Protein AF-A0A1F6PQ50-F1 (afdb_monomer_lite)

pLDDT: mean 81.98, std 19.91, range [31.39, 98.31]

Structure (mmCIF, N/CA/C/O backbone):
data_AF-A0A1F6PQ50-F1
#
_entry.id   AF-A0A1F6PQ50-F1
#
loop_
_atom_site.group_PDB
_atom_site.id
_atom_site.type_symbol
_atom_site.label_atom_id
_atom_site.label_alt_id
_atom_site.label_comp_id
_atom_site.label_asym_id
_atom_site.label_entity_id
_atom_site.label_seq_id
_atom_site.pdbx_PDB_ins_code
_atom_site.Cartn_x
_atom_site.Cartn_y
_atom_site.Cartn_z
_atom_site.occupancy
_atom_site.B_iso_or_equiv
_atom_site.auth_seq_id
_atom_site.auth_comp_id
_atom_site.auth_asym_id
_atom_site.auth_atom_id
_atom_site.pdbx_PDB_model_num
ATOM 1 N N . MET A 1 1 ? -11.872 -20.315 6.596 1.00 45.88 1 MET A N 1
ATOM 2 C CA . MET A 1 1 ? -12.130 -18.909 6.967 1.00 45.88 1 MET A CA 1
ATOM 3 C C . MET A 1 1 ? -11.105 -18.549 8.021 1.00 45.88 1 MET A C 1
ATOM 5 O O . MET A 1 1 ? -10.992 -19.312 8.970 1.00 45.88 1 MET A O 1
ATOM 9 N N . ALA A 1 2 ? -10.311 -17.500 7.809 1.00 63.44 2 ALA A N 1
ATOM 10 C CA . ALA A 1 2 ? -9.394 -17.009 8.838 1.00 63.44 2 ALA A CA 1
ATOM 11 C C . ALA A 1 2 ? -10.216 -16.434 9.998 1.00 63.44 2 ALA A C 1
ATOM 13 O O . ALA A 1 2 ? -11.249 -15.803 9.755 1.00 63.44 2 ALA A O 1
ATOM 14 N N . THR A 1 3 ? -9.806 -16.698 11.235 1.00 88.38 3 THR A N 1
ATOM 15 C CA . THR A 1 3 ? -10.475 -16.135 12.413 1.00 88.38 3 THR A CA 1
ATOM 16 C C . THR A 1 3 ? -10.163 -14.637 12.519 1.00 88.38 3 THR A C 1
ATOM 18 O O . THR A 1 3 ? -9.160 -14.175 11.978 1.00 88.38 3 THR A O 1
ATOM 21 N N . GLU A 1 4 ? -10.997 -13.848 13.205 1.00 88.69 4 GLU A N 1
ATOM 22 C CA . GLU A 1 4 ? -10.699 -12.418 13.434 1.00 88.69 4 GLU A CA 1
ATOM 23 C C . GLU A 1 4 ? -9.342 -12.224 14.136 1.00 88.69 4 GLU A C 1
ATOM 25 O O . GLU A 1 4 ? -8.605 -11.287 13.839 1.00 88.69 4 GLU A O 1
ATOM 30 N N . LEU A 1 5 ? -8.949 -13.177 14.988 1.00 92.31 5 LEU A N 1
ATOM 31 C CA . LEU A 1 5 ? -7.639 -13.196 15.636 1.00 92.31 5 LEU A CA 1
ATOM 32 C C . LEU A 1 5 ? -6.481 -13.366 14.636 1.00 92.31 5 LEU A C 1
ATOM 34 O O . LEU A 1 5 ? -5.427 -12.754 14.811 1.00 92.31 5 LEU A O 1
ATOM 38 N N . ASP A 1 6 ? -6.668 -14.170 13.586 1.00 92.69 6 ASP A N 1
ATOM 39 C CA . ASP A 1 6 ? -5.649 -14.361 12.548 1.00 92.69 6 ASP A CA 1
ATOM 40 C C . ASP A 1 6 ? -5.407 -13.063 11.770 1.00 92.69 6 ASP A C 1
ATOM 42 O O . ASP A 1 6 ? -4.258 -12.737 11.479 1.00 92.69 6 ASP A O 1
ATOM 46 N N . LYS A 1 7 ? -6.461 -12.274 11.515 1.00 93.19 7 LYS A N 1
ATOM 47 C CA . LYS A 1 7 ? -6.333 -10.957 10.869 1.00 93.19 7 LYS A CA 1
ATOM 48 C C . LYS A 1 7 ? -5.529 -9.981 11.723 1.00 93.19 7 LYS A C 1
ATOM 50 O O . LYS A 1 7 ? -4.684 -9.262 11.204 1.00 93.19 7 LYS A O 1
ATOM 55 N N . VAL A 1 8 ? -5.759 -9.963 13.039 1.00 95.75 8 VAL A N 1
ATOM 56 C CA . VAL A 1 8 ? -4.990 -9.104 13.956 1.00 95.75 8 VAL A CA 1
ATOM 57 C C . VAL A 1 8 ? -3.503 -9.454 13.906 1.00 95.75 8 VAL A C 1
ATOM 59 O O . VAL A 1 8 ? -2.667 -8.557 13.801 1.00 95.75 8 VAL A O 1
ATOM 62 N N . LYS A 1 9 ? -3.166 -10.751 13.909 1.00 94.62 9 LYS A N 1
ATOM 63 C CA . LYS A 1 9 ? -1.776 -11.207 13.755 1.00 94.62 9 LYS A CA 1
ATOM 64 C C . LYS A 1 9 ? -1.198 -10.817 12.401 1.00 94.62 9 LYS A C 1
ATOM 66 O O . LYS A 1 9 ? -0.065 -10.359 12.344 1.00 94.62 9 LYS A O 1
ATOM 71 N N . GLU A 1 10 ? -1.963 -10.973 11.326 1.00 93.62 10 GLU A N 1
ATOM 72 C CA . GLU A 1 10 ? -1.545 -10.571 9.983 1.00 93.62 10 GLU A CA 1
ATOM 73 C C . GLU A 1 10 ? -1.199 -9.076 9.919 1.00 93.62 10 GLU A C 1
ATOM 75 O O . GLU A 1 10 ? -0.148 -8.716 9.394 1.00 93.62 10 GLU A O 1
ATOM 80 N N . TYR A 1 11 ? -2.024 -8.198 10.497 1.00 95.62 11 TYR A N 1
ATOM 81 C CA . TYR A 1 11 ? -1.729 -6.761 10.528 1.00 95.62 11 TYR A CA 1
ATOM 82 C C . TYR A 1 11 ? -0.532 -6.407 11.405 1.00 95.62 11 TYR A C 1
ATOM 84 O O . TYR A 1 11 ? 0.194 -5.475 11.070 1.00 95.62 11 TYR A O 1
ATOM 92 N N . LEU A 1 12 ? -0.310 -7.160 12.483 1.00 94.00 12 LEU A N 1
ATOM 93 C CA . LEU A 1 12 ? 0.882 -7.024 13.313 1.00 94.00 12 LEU A CA 1
ATOM 94 C C . LEU A 1 12 ? 2.150 -7.425 12.537 1.00 94.00 12 LEU A C 1
ATOM 96 O O . LEU A 1 12 ? 3.135 -6.699 12.577 1.00 94.00 12 LEU A O 1
ATOM 100 N N . TYR A 1 13 ? 2.117 -8.529 11.780 1.00 92.69 13 TYR A N 1
ATOM 101 C CA . TYR A 1 13 ? 3.238 -8.957 10.929 1.00 92.69 13 TYR A CA 1
ATOM 102 C C . TYR A 1 13 ? 3.515 -8.007 9.764 1.00 92.69 13 TYR A C 1
ATOM 104 O O . TYR A 1 13 ? 4.663 -7.844 9.367 1.00 92.69 13 TYR A O 1
ATOM 112 N N . ASN A 1 14 ? 2.465 -7.409 9.204 1.00 92.25 14 ASN A N 1
ATOM 113 C CA . ASN A 1 14 ? 2.569 -6.451 8.105 1.00 92.25 14 ASN A CA 1
ATOM 114 C C . ASN A 1 14 ? 2.803 -5.010 8.588 1.00 92.25 14 ASN A C 1
ATOM 116 O O . ASN A 1 14 ? 2.719 -4.093 7.772 1.00 92.25 14 ASN A O 1
ATOM 120 N N . GLU A 1 15 ? 3.027 -4.810 9.891 1.00 93.81 15 GLU A N 1
ATOM 121 C CA . GLU A 1 15 ? 3.305 -3.508 10.509 1.00 93.81 15 GLU A CA 1
ATOM 122 C C . GLU A 1 15 ? 2.259 -2.430 10.150 1.00 93.81 15 GLU A C 1
ATOM 124 O O . GLU A 1 15 ? 2.565 -1.252 9.989 1.00 93.81 15 GLU A O 1
ATOM 129 N N . ASN A 1 16 ? 0.984 -2.816 10.016 1.00 94.69 16 ASN A N 1
ATOM 130 C CA . ASN A 1 16 ? -0.096 -1.885 9.690 1.00 94.69 16 ASN A CA 1
ATOM 131 C C . ASN A 1 16 ? -0.820 -1.433 10.961 1.00 94.69 16 ASN A C 1
ATOM 133 O O . ASN A 1 16 ? -1.835 -2.014 11.355 1.00 94.69 16 ASN A O 1
ATOM 137 N N . SER A 1 17 ? -0.302 -0.375 11.586 1.00 96.69 17 SER A N 1
ATOM 138 C CA . SER A 1 17 ? -0.750 0.152 12.882 1.00 96.69 17 SER A CA 1
ATOM 139 C C . SER A 1 17 ? -2.254 0.451 12.931 1.00 96.69 17 SER A C 1
ATOM 141 O O . SER A 1 17 ? -2.949 0.070 13.875 1.00 96.69 17 SER A O 1
ATOM 143 N N . LEU A 1 18 ? -2.794 1.089 11.886 1.00 96.06 18 LEU A N 1
ATOM 144 C CA . LEU A 1 18 ? -4.216 1.440 11.819 1.00 96.06 18 LEU A CA 1
ATOM 145 C C . LEU A 1 18 ? -5.105 0.201 11.665 1.00 96.06 18 LEU A C 1
ATOM 147 O O . LEU A 1 18 ? -6.093 0.058 12.388 1.00 96.06 18 LEU A O 1
ATOM 151 N N . ALA A 1 19 ? -4.772 -0.684 10.721 1.00 96.19 19 ALA A N 1
ATOM 152 C CA . ALA A 1 19 ? -5.555 -1.894 10.486 1.00 96.19 19 ALA A CA 1
ATOM 153 C C . ALA A 1 19 ? -5.517 -2.825 11.704 1.00 96.19 19 ALA A C 1
ATOM 155 O O . ALA A 1 19 ? -6.547 -3.394 12.068 1.00 96.19 19 ALA A O 1
ATOM 156 N N . PHE A 1 20 ? -4.363 -2.906 12.375 1.00 97.38 20 PHE A N 1
ATOM 157 C CA . PHE A 1 20 ? -4.214 -3.610 13.640 1.00 97.38 20 PHE A CA 1
ATOM 158 C C . PHE A 1 20 ? -5.176 -3.063 14.699 1.00 97.38 20 PHE A C 1
ATOM 160 O O . PHE A 1 20 ? -5.939 -3.847 15.252 1.00 97.38 20 PHE A O 1
ATOM 167 N N . LEU A 1 21 ? -5.212 -1.745 14.949 1.00 97.25 21 LEU A N 1
ATOM 168 C CA . LEU A 1 21 ? -6.107 -1.162 15.962 1.00 97.25 21 LEU A CA 1
ATOM 169 C C . LEU A 1 21 ? -7.581 -1.433 15.668 1.00 97.25 21 LEU A C 1
ATOM 171 O O . LEU A 1 21 ? -8.320 -1.835 16.563 1.00 97.25 21 LEU A O 1
ATOM 175 N N . VAL A 1 22 ? -8.012 -1.240 14.419 1.00 96.56 22 VAL A N 1
ATOM 176 C CA . VAL A 1 22 ? -9.409 -1.480 14.028 1.00 96.56 22 VAL A CA 1
ATOM 177 C C . VAL A 1 22 ? -9.782 -2.947 14.243 1.00 96.56 22 VAL A C 1
ATOM 179 O O . VAL A 1 22 ? -10.813 -3.235 14.854 1.00 96.56 22 VAL A O 1
ATOM 182 N N . ALA A 1 23 ? -8.935 -3.876 13.795 1.00 96.62 23 ALA A N 1
ATOM 183 C CA . ALA A 1 23 ? -9.174 -5.304 13.969 1.00 96.62 23 ALA A CA 1
ATOM 184 C C . ALA A 1 23 ? -9.130 -5.720 15.448 1.00 96.62 23 ALA A C 1
ATOM 186 O O . ALA A 1 23 ? -9.995 -6.465 15.898 1.00 96.62 23 ALA A O 1
ATOM 187 N N . TYR A 1 24 ? -8.175 -5.193 16.219 1.00 96.56 24 TYR A N 1
ATOM 188 C CA . TYR A 1 24 ? -8.021 -5.475 17.644 1.00 96.56 24 TYR A CA 1
ATOM 189 C C . TYR A 1 24 ? -9.245 -5.024 18.448 1.00 96.56 24 TYR A C 1
ATOM 191 O O . TYR A 1 24 ? -9.766 -5.788 19.252 1.00 96.56 24 TYR A O 1
ATOM 199 N N . ILE A 1 25 ? -9.761 -3.816 18.195 1.00 95.62 25 ILE A N 1
ATOM 200 C CA . ILE A 1 25 ? -10.969 -3.307 18.866 1.00 95.62 25 ILE A CA 1
ATOM 201 C C . ILE A 1 25 ? -12.207 -4.113 18.455 1.00 95.62 25 ILE A C 1
ATOM 203 O O . ILE A 1 25 ? -13.051 -4.405 19.300 1.00 95.62 25 ILE A O 1
ATOM 207 N N . SER A 1 26 ? -12.286 -4.546 17.193 1.00 94.62 26 SER A N 1
ATOM 208 C CA . SER A 1 26 ? -13.391 -5.381 16.693 1.00 94.62 26 SER A CA 1
ATOM 209 C C . SER A 1 26 ? -13.469 -6.757 17.376 1.00 94.62 26 SER A C 1
ATOM 211 O O . SER A 1 26 ? -14.522 -7.400 17.358 1.00 94.62 26 SER A O 1
ATOM 213 N N . LEU A 1 27 ? -12.385 -7.215 18.020 1.00 94.62 27 LEU A N 1
ATOM 214 C CA . LEU A 1 27 ? -12.424 -8.423 18.847 1.00 94.62 27 LEU A CA 1
ATOM 215 C C . LEU A 1 27 ? -13.369 -8.253 20.048 1.00 94.62 27 LEU A C 1
ATOM 217 O O . LEU A 1 27 ? -14.090 -9.200 20.365 1.00 94.62 27 LEU A O 1
ATOM 221 N N . ASN A 1 28 ? -13.444 -7.063 20.659 1.00 90.38 28 ASN A N 1
ATOM 222 C CA . ASN A 1 28 ? -14.386 -6.801 21.757 1.00 90.38 28 ASN A CA 1
ATOM 223 C C . ASN A 1 28 ? -15.844 -6.947 21.303 1.00 90.38 28 ASN A C 1
ATOM 225 O O . ASN A 1 28 ? -16.637 -7.597 21.984 1.00 90.38 28 ASN A O 1
ATOM 229 N N . ASP A 1 29 ? -16.180 -6.430 20.120 1.00 88.00 29 ASP A N 1
ATOM 230 C CA . ASP A 1 29 ? -17.532 -6.550 19.550 1.00 88.00 29 ASP A CA 1
ATOM 231 C C . ASP A 1 29 ? -17.878 -8.003 19.190 1.00 88.00 29 ASP A C 1
ATOM 233 O O . ASP A 1 29 ? -19.041 -8.404 19.200 1.00 88.00 29 ASP A O 1
ATOM 237 N N . SER A 1 30 ? -16.855 -8.821 18.932 1.00 90.88 30 SER A N 1
ATOM 238 C CA . SER A 1 30 ? -16.986 -10.262 18.690 1.00 90.88 30 SER A CA 1
ATOM 239 C C . SER A 1 30 ? -17.051 -11.093 19.984 1.00 90.88 30 SER A C 1
ATOM 241 O O . SER A 1 30 ? -17.061 -12.322 19.923 1.00 90.88 30 SER A O 1
ATOM 243 N N . GLY A 1 31 ? -17.091 -10.448 21.157 1.00 91.50 31 GLY A N 1
ATOM 244 C CA . GLY A 1 31 ? -17.201 -11.098 22.465 1.00 91.50 31 GLY A CA 1
ATOM 245 C C . GLY A 1 31 ? -15.876 -11.563 23.073 1.00 91.50 31 GLY A C 1
ATOM 246 O O . GLY A 1 31 ? -15.885 -12.227 24.112 1.00 91.50 31 GLY A O 1
ATOM 247 N N . TYR A 1 32 ? -14.733 -11.228 22.467 1.00 91.75 32 TYR A N 1
ATOM 248 C CA . TYR A 1 32 ? -13.434 -11.454 23.097 1.00 91.75 32 TYR A CA 1
ATOM 249 C C . TYR A 1 32 ? -13.186 -10.371 24.144 1.00 91.75 32 TYR A C 1
ATOM 251 O O . TYR A 1 32 ? -13.403 -9.197 23.887 1.00 91.75 32 TYR A O 1
ATOM 259 N N . ASN A 1 33 ? -12.684 -10.747 25.317 1.00 89.94 33 ASN A N 1
ATOM 260 C CA . ASN A 1 33 ? -12.277 -9.777 26.330 1.00 89.94 33 ASN A CA 1
ATOM 261 C C . ASN A 1 33 ? -10.801 -9.421 26.121 1.00 89.94 33 ASN A C 1
ATOM 263 O O . ASN A 1 33 ? -9.926 -10.073 26.698 1.00 89.94 33 ASN A O 1
ATOM 267 N N . VAL A 1 34 ? -10.522 -8.452 25.244 1.00 91.81 34 VAL A N 1
ATOM 268 C CA . VAL A 1 34 ? -9.142 -8.039 24.963 1.00 91.81 34 VAL A CA 1
ATOM 269 C C . VAL A 1 34 ? -8.721 -6.862 25.853 1.00 91.81 34 VAL A C 1
ATOM 271 O O . VAL A 1 34 ? -9.476 -5.898 26.006 1.00 91.81 34 VAL A O 1
ATOM 274 N N . PRO A 1 35 ? -7.520 -6.903 26.459 1.00 94.50 35 PRO A N 1
ATOM 275 C CA . PRO A 1 35 ? -7.037 -5.812 27.298 1.00 94.50 35 PRO A CA 1
ATOM 276 C C . PRO A 1 35 ? -6.814 -4.538 26.476 1.00 94.50 35 PRO A C 1
ATOM 278 O O . PRO A 1 35 ? -6.425 -4.597 25.312 1.00 94.50 35 PRO A O 1
ATOM 281 N N . ILE A 1 36 ? -7.009 -3.376 27.092 1.00 93.69 36 ILE A N 1
ATOM 282 C CA . ILE A 1 36 ? -6.700 -2.071 26.494 1.00 93.69 36 ILE A CA 1
ATOM 283 C C . ILE A 1 36 ? -5.734 -1.303 27.403 1.00 93.69 36 ILE A C 1
ATOM 285 O O . ILE A 1 36 ? -5.820 -1.448 28.628 1.00 93.69 36 ILE A O 1
ATOM 289 N N . PRO A 1 37 ? -4.820 -0.482 26.854 1.00 94.44 37 PRO A N 1
ATOM 290 C CA . PRO A 1 37 ? -3.980 0.377 27.680 1.00 94.44 37 PRO A CA 1
ATOM 291 C C . PRO A 1 37 ? -4.847 1.331 28.506 1.00 94.44 37 PRO A C 1
ATOM 293 O O . PRO A 1 37 ? -5.692 2.039 27.962 1.00 94.44 37 PRO A O 1
ATOM 296 N N . SER A 1 38 ? -4.634 1.356 29.821 1.00 88.69 38 SER A N 1
ATOM 297 C CA . SER A 1 38 ? -5.415 2.182 30.751 1.00 88.69 38 SER A CA 1
ATOM 298 C C . SER A 1 38 ? -4.851 3.589 30.950 1.00 88.69 38 SER A C 1
ATOM 300 O O . SER A 1 38 ? -5.549 4.452 31.484 1.00 88.69 38 SER A O 1
ATOM 302 N N . SER A 1 39 ? -3.602 3.839 30.541 1.00 92.56 39 SER A N 1
ATOM 303 C CA . SER A 1 39 ? -3.007 5.168 30.664 1.00 92.56 39 SER A CA 1
ATOM 304 C C . SER A 1 39 ? -3.516 6.136 29.594 1.00 92.56 39 SER A C 1
ATOM 306 O O . SER A 1 39 ? -3.840 5.749 28.472 1.00 92.56 39 SER A O 1
ATOM 308 N N . LEU A 1 40 ? -3.531 7.420 29.951 1.00 90.06 40 LEU A N 1
ATOM 309 C CA . LEU A 1 40 ? -3.835 8.538 29.059 1.00 90.06 40 LEU A CA 1
ATOM 310 C C . LEU A 1 40 ? -2.580 9.288 28.598 1.00 90.06 40 LEU A C 1
ATOM 312 O O . LEU A 1 40 ? -2.700 10.207 27.794 1.00 90.06 40 LEU A O 1
ATOM 316 N N . ASP A 1 41 ? -1.392 8.948 29.101 1.00 93.19 41 ASP A N 1
ATOM 317 C CA . ASP A 1 41 ? -0.125 9.517 28.638 1.00 93.19 41 ASP A CA 1
ATOM 318 C C . ASP A 1 41 ? 0.571 8.590 27.628 1.00 93.19 41 ASP A C 1
ATOM 320 O O . ASP A 1 41 ? 0.390 7.372 27.651 1.00 93.19 41 ASP A O 1
ATOM 324 N N . LEU A 1 42 ? 1.382 9.167 26.736 1.00 92.50 42 LEU A N 1
ATOM 325 C CA . LEU A 1 42 ? 2.010 8.435 25.632 1.00 92.50 42 LEU A CA 1
ATOM 326 C C . LEU A 1 42 ? 2.926 7.293 26.113 1.00 92.50 42 LEU A C 1
ATOM 328 O O . LEU A 1 42 ? 2.949 6.233 25.493 1.00 92.50 42 LEU A O 1
ATOM 332 N N . ASN A 1 43 ? 3.657 7.479 27.218 1.00 94.56 43 ASN A N 1
ATOM 333 C CA . ASN A 1 43 ? 4.580 6.462 27.727 1.00 94.56 43 ASN A CA 1
ATOM 334 C C . ASN A 1 43 ? 3.814 5.287 28.336 1.00 94.56 43 ASN A C 1
ATOM 336 O O . ASN A 1 43 ? 4.143 4.134 28.063 1.00 94.56 43 ASN A O 1
ATOM 340 N N . GLY A 1 44 ? 2.770 5.573 29.117 1.00 95.44 44 GLY A N 1
ATOM 341 C CA . GLY A 1 44 ? 1.895 4.540 29.663 1.00 95.44 44 GLY A CA 1
ATOM 342 C C . GLY A 1 44 ? 1.136 3.778 28.572 1.00 95.44 44 GLY A C 1
ATOM 343 O O . GLY A 1 44 ? 0.995 2.560 28.660 1.00 95.44 44 GLY A O 1
ATOM 344 N N . ILE A 1 45 ? 0.706 4.464 27.506 1.00 96.06 45 ILE A N 1
ATOM 345 C CA . ILE A 1 45 ? 0.119 3.827 26.316 1.00 96.06 45 ILE A CA 1
ATOM 346 C C . ILE A 1 45 ? 1.131 2.892 25.650 1.00 96.06 45 ILE A C 1
ATOM 348 O O . ILE A 1 45 ? 0.787 1.750 25.350 1.00 96.06 45 ILE A O 1
ATOM 352 N N . LYS A 1 46 ? 2.377 3.348 25.464 1.00 97.06 46 LYS A N 1
ATOM 353 C CA . LYS A 1 46 ? 3.453 2.557 24.853 1.00 97.06 46 LYS A CA 1
ATOM 354 C C . LYS A 1 46 ? 3.746 1.280 25.630 1.00 97.06 46 LYS A C 1
ATOM 356 O O . LYS A 1 46 ? 3.726 0.202 25.046 1.00 97.06 46 LYS A O 1
ATOM 361 N N . GLN A 1 47 ? 3.929 1.394 26.944 1.00 97.00 47 GLN A N 1
ATOM 362 C CA . GLN A 1 47 ? 4.132 0.237 27.821 1.00 97.00 47 GLN A CA 1
ATOM 363 C C . GLN A 1 47 ? 2.927 -0.711 27.803 1.00 97.00 47 GLN A C 1
ATOM 365 O O . GLN A 1 47 ? 3.096 -1.927 27.756 1.00 97.00 47 GLN A O 1
ATOM 370 N N . GLY A 1 48 ? 1.707 -0.162 27.797 1.00 97.25 48 GLY A N 1
ATOM 371 C CA . GLY A 1 48 ? 0.481 -0.951 27.714 1.00 97.25 48 GLY A CA 1
ATOM 372 C C . GLY A 1 48 ? 0.400 -1.764 26.424 1.00 97.25 48 GLY A C 1
ATOM 373 O O . GLY A 1 48 ? 0.152 -2.965 26.480 1.00 97.25 48 GLY A O 1
ATOM 374 N N . TRP A 1 49 ? 0.655 -1.145 25.270 1.00 97.69 49 TRP A N 1
ATOM 375 C CA . TRP A 1 49 ? 0.647 -1.849 23.987 1.00 97.69 49 TRP A CA 1
ATOM 376 C C . TRP A 1 49 ? 1.756 -2.890 23.876 1.00 97.69 49 TRP A C 1
ATOM 378 O O . TRP A 1 49 ? 1.485 -4.010 23.452 1.00 97.69 49 TRP A O 1
ATOM 388 N N . GLU A 1 50 ? 2.972 -2.571 24.315 1.00 97.31 50 GLU A N 1
ATOM 389 C CA . GLU A 1 50 ? 4.088 -3.521 24.344 1.00 97.31 50 GLU A CA 1
ATOM 390 C C . GLU A 1 50 ? 3.755 -4.761 25.192 1.00 97.31 50 GLU A C 1
ATOM 392 O O . GLU A 1 50 ? 3.953 -5.903 24.762 1.00 97.31 50 GLU A O 1
ATOM 397 N N . GLN A 1 51 ? 3.162 -4.554 26.372 1.00 97.19 51 GLN A N 1
ATOM 398 C CA . GLN A 1 51 ? 2.714 -5.639 27.239 1.00 97.19 51 GLN A CA 1
ATOM 399 C C . GLN A 1 51 ? 1.581 -6.453 26.597 1.00 97.19 51 GLN A C 1
ATOM 401 O O . GLN A 1 51 ? 1.622 -7.681 26.607 1.00 97.19 51 GLN A O 1
ATOM 406 N N . ILE A 1 52 ? 0.573 -5.793 26.026 1.00 96.69 52 ILE A N 1
ATOM 407 C CA . ILE A 1 52 ? -0.559 -6.461 25.373 1.00 96.69 52 ILE A CA 1
ATOM 408 C C . ILE A 1 52 ? -0.077 -7.317 24.203 1.00 96.69 52 ILE A C 1
ATOM 410 O O . ILE A 1 52 ? -0.498 -8.469 24.084 1.00 96.69 52 ILE A O 1
ATOM 414 N N . ILE A 1 53 ? 0.807 -6.773 23.362 1.00 96.38 53 ILE A N 1
ATOM 415 C CA . ILE A 1 53 ? 1.315 -7.452 22.169 1.00 96.38 53 ILE A CA 1
ATOM 416 C C . ILE A 1 53 ? 2.132 -8.684 22.568 1.00 96.38 53 ILE A C 1
ATOM 418 O O . ILE A 1 53 ? 1.872 -9.792 22.088 1.00 96.38 53 ILE A O 1
ATOM 422 N N . SER A 1 54 ? 3.061 -8.509 23.509 1.00 95.88 54 SER A N 1
ATOM 423 C CA . SER A 1 54 ? 3.898 -9.603 24.004 1.00 95.88 54 SER A CA 1
ATOM 424 C C . SER A 1 54 ? 3.086 -10.690 24.716 1.00 95.88 54 SER A C 1
ATOM 426 O O . SER A 1 54 ? 3.299 -11.870 24.452 1.00 95.88 54 SER A O 1
ATOM 428 N N . GLN A 1 55 ? 2.114 -10.335 25.562 1.00 95.50 55 GLN A N 1
ATOM 429 C CA . GLN A 1 55 ? 1.340 -11.311 26.341 1.00 95.50 55 GLN A CA 1
ATOM 430 C C . GLN A 1 55 ? 0.241 -12.004 25.527 1.00 95.50 55 GLN A C 1
ATOM 432 O O . GLN A 1 55 ? 0.041 -13.208 25.675 1.00 95.50 55 GLN A O 1
ATOM 437 N N . SER A 1 56 ? -0.473 -11.268 24.672 1.00 94.06 56 SER A N 1
ATOM 438 C CA . SER A 1 56 ? -1.648 -11.798 23.960 1.00 94.06 56 SER A CA 1
ATOM 439 C C . SER A 1 56 ? -1.275 -12.517 22.665 1.00 94.06 56 SER A C 1
ATOM 441 O O . SER A 1 56 ? -1.977 -13.440 22.250 1.00 94.06 56 SER A O 1
ATOM 443 N N . PHE A 1 57 ? -0.171 -12.117 22.021 1.00 92.75 57 PHE A N 1
ATOM 444 C CA . PHE A 1 57 ? 0.244 -12.672 20.729 1.00 92.75 57 PHE A CA 1
ATOM 445 C C . PHE A 1 57 ? 1.592 -13.396 20.772 1.00 92.75 57 PHE A C 1
ATOM 447 O O . PHE A 1 57 ? 1.901 -14.101 19.813 1.00 92.75 57 PHE A O 1
ATOM 454 N N . ASN A 1 58 ? 2.353 -13.290 21.871 1.00 93.88 58 ASN A N 1
ATOM 455 C CA . ASN A 1 58 ? 3.690 -13.878 22.017 1.00 93.88 58 ASN A CA 1
ATOM 456 C C . ASN A 1 58 ? 4.655 -13.434 20.904 1.00 93.88 58 ASN A C 1
ATOM 458 O O . ASN A 1 58 ? 5.374 -14.244 20.317 1.00 93.88 58 ASN A O 1
ATOM 462 N N . LEU A 1 59 ? 4.625 -12.138 20.584 1.00 90.56 59 LEU A N 1
ATOM 463 C CA . LEU A 1 59 ? 5.442 -11.528 19.540 1.00 90.56 59 LEU A CA 1
ATOM 464 C C . LEU A 1 59 ? 6.241 -10.354 20.101 1.00 90.56 59 LEU A C 1
ATOM 466 O O . LEU A 1 59 ? 5.756 -9.601 20.947 1.00 90.56 59 LEU A O 1
ATOM 470 N N . ALA A 1 60 ? 7.472 -10.210 19.611 1.00 90.44 60 ALA A N 1
ATOM 471 C CA . ALA A 1 60 ? 8.242 -8.992 19.800 1.00 90.44 60 ALA A CA 1
ATOM 472 C C . ALA A 1 60 ? 7.657 -7.901 18.898 1.00 90.44 60 ALA A C 1
ATOM 474 O O . ALA A 1 60 ? 7.330 -8.163 17.740 1.00 90.44 60 ALA A O 1
ATOM 475 N N . CYS A 1 61 ? 7.508 -6.700 19.443 1.00 89.38 61 CYS A N 1
ATOM 476 C CA . CYS A 1 61 ? 6.970 -5.564 18.714 1.00 89.38 61 CYS A CA 1
ATOM 477 C C . CYS A 1 61 ? 8.118 -4.751 18.117 1.00 89.38 61 CYS A C 1
ATOM 479 O O . CYS A 1 61 ? 9.055 -4.401 18.838 1.00 89.38 61 CYS A O 1
ATOM 481 N N . ASP A 1 62 ? 8.035 -4.438 16.825 1.00 94.19 62 ASP A N 1
ATOM 482 C CA . ASP A 1 62 ? 8.955 -3.487 16.209 1.00 94.19 62 ASP A CA 1
ATOM 483 C C . ASP A 1 62 ? 8.782 -2.087 16.855 1.00 94.19 62 ASP A C 1
ATOM 485 O O . ASP A 1 62 ? 7.639 -1.671 17.099 1.00 94.19 62 ASP A O 1
ATOM 489 N N . PRO A 1 63 ? 9.874 -1.370 17.196 1.00 94.50 63 PRO A N 1
ATOM 490 C CA . PRO A 1 63 ? 9.787 -0.068 17.855 1.00 94.50 63 PRO A CA 1
ATOM 491 C C . PRO A 1 63 ? 9.108 1.024 17.022 1.00 94.50 63 PRO A C 1
ATOM 493 O O . PRO A 1 63 ? 8.402 1.848 17.611 1.00 94.50 63 PRO A O 1
ATOM 496 N N . ASP A 1 64 ? 9.305 1.031 15.700 1.00 93.56 64 ASP A N 1
ATOM 497 C CA . ASP A 1 64 ? 8.761 2.054 14.800 1.00 93.56 64 ASP A CA 1
ATOM 498 C C . ASP A 1 64 ? 7.252 1.833 14.620 1.00 93.56 64 ASP A C 1
ATOM 500 O O . ASP A 1 64 ? 6.459 2.771 14.757 1.00 93.56 64 ASP A O 1
ATOM 504 N N . PHE A 1 65 ? 6.837 0.573 14.438 1.00 96.06 65 PHE A N 1
ATOM 505 C CA . PHE A 1 65 ? 5.421 0.188 14.465 1.00 96.06 65 PHE A CA 1
ATOM 506 C C . PHE A 1 65 ? 4.756 0.582 15.790 1.00 96.06 65 PHE A C 1
ATOM 508 O O . PHE A 1 65 ? 3.673 1.168 15.803 1.00 96.06 65 PHE A O 1
ATOM 515 N N . LEU A 1 66 ? 5.403 0.291 16.925 1.00 97.31 66 LEU A N 1
ATOM 516 C CA . LEU A 1 66 ? 4.854 0.609 18.242 1.00 97.31 66 LEU A CA 1
ATOM 517 C C . LEU A 1 66 ? 4.670 2.120 18.428 1.00 97.31 66 LEU A C 1
ATOM 519 O O . LEU A 1 66 ? 3.681 2.553 19.020 1.00 97.31 66 LEU A O 1
ATOM 523 N N . GLU A 1 67 ? 5.611 2.929 17.944 1.00 95.00 67 GLU A N 1
ATOM 524 C CA . GLU A 1 67 ? 5.521 4.385 18.017 1.00 95.00 67 GLU A CA 1
ATOM 525 C C . GLU A 1 67 ? 4.345 4.926 17.194 1.00 95.00 67 GLU A C 1
ATOM 527 O O . GLU A 1 67 ? 3.543 5.711 17.715 1.00 95.00 67 GLU A O 1
ATOM 532 N N . GLU A 1 68 ? 4.178 4.453 15.956 1.00 95.50 68 GLU A N 1
ATOM 533 C CA . GLU A 1 68 ? 3.044 4.825 15.106 1.00 95.50 68 GLU A CA 1
ATOM 534 C C . GLU A 1 68 ? 1.705 4.384 15.723 1.00 95.50 68 GLU A C 1
ATOM 536 O O . GLU A 1 68 ? 0.770 5.186 15.836 1.00 95.50 68 GLU A O 1
ATOM 541 N N . LEU A 1 69 ? 1.626 3.139 16.199 1.00 97.62 69 LEU A N 1
ATOM 542 C CA . LEU A 1 69 ? 0.466 2.584 16.892 1.00 97.62 69 LEU A CA 1
ATOM 543 C C . LEU A 1 69 ? 0.035 3.463 18.073 1.00 97.62 69 LEU A C 1
ATOM 545 O O . LEU A 1 69 ? -1.143 3.808 18.210 1.00 97.62 69 LEU A O 1
ATOM 549 N N . CYS A 1 70 ? 0.993 3.859 18.913 1.00 97.44 70 CYS A N 1
ATOM 550 C CA . CYS A 1 70 ? 0.737 4.699 20.078 1.00 97.44 70 CYS A CA 1
ATOM 551 C C . CYS A 1 70 ? 0.263 6.098 19.685 1.00 97.44 70 CYS A C 1
ATOM 553 O O . CYS A 1 70 ? -0.636 6.636 20.335 1.00 97.44 70 CYS A O 1
ATOM 555 N N . ALA A 1 71 ? 0.827 6.678 18.623 1.00 95.31 71 ALA A N 1
ATOM 556 C CA . ALA A 1 71 ? 0.413 7.981 18.119 1.00 95.31 71 ALA A CA 1
ATOM 557 C C . ALA A 1 71 ? -1.044 7.959 17.622 1.00 95.31 71 ALA A C 1
ATOM 559 O O . ALA A 1 71 ? -1.832 8.830 18.004 1.00 95.31 71 ALA A O 1
ATOM 560 N N . ILE A 1 72 ? -1.422 6.940 16.838 1.00 96.25 72 ILE A N 1
ATOM 561 C CA . ILE A 1 72 ? -2.795 6.766 16.334 1.00 96.25 72 ILE A CA 1
ATOM 562 C C . ILE A 1 72 ? -3.771 6.557 17.498 1.00 96.25 72 ILE A C 1
ATOM 564 O O . ILE A 1 72 ? -4.813 7.212 17.566 1.00 96.25 72 ILE A O 1
ATOM 568 N N . TRP A 1 73 ? -3.427 5.677 18.440 1.00 96.56 73 TRP A N 1
ATOM 569 C CA . TRP A 1 73 ? -4.262 5.386 19.605 1.00 96.56 73 TRP A CA 1
ATOM 570 C C . TRP A 1 73 ? -4.478 6.617 20.493 1.00 96.56 73 TRP A C 1
ATOM 572 O O . TRP A 1 73 ? -5.605 6.914 20.887 1.00 96.56 73 TRP A O 1
ATOM 582 N N . PHE A 1 74 ? -3.412 7.367 20.779 1.00 95.12 74 PHE A N 1
ATOM 583 C CA . PHE A 1 74 ? -3.478 8.572 21.602 1.00 95.12 74 PHE A CA 1
ATOM 584 C C . PHE A 1 74 ? -4.349 9.665 20.968 1.00 95.12 74 PHE A C 1
ATOM 586 O O . PHE A 1 74 ? -5.151 10.294 21.662 1.00 95.12 74 PHE A O 1
ATOM 593 N N . ASP A 1 75 ? -4.233 9.875 19.653 1.00 94.75 75 ASP A N 1
ATOM 594 C CA . ASP A 1 75 ? -5.095 10.805 18.917 1.00 94.75 75 ASP A CA 1
ATOM 595 C C . ASP A 1 75 ? -6.566 10.356 18.939 1.00 94.75 75 ASP A C 1
ATOM 597 O O . ASP A 1 75 ? -7.465 11.164 19.190 1.00 94.75 75 ASP A O 1
ATOM 601 N N . ALA A 1 76 ? -6.820 9.055 18.767 1.00 95.19 76 ALA A N 1
ATOM 602 C CA . ALA A 1 76 ? -8.166 8.497 18.827 1.00 95.19 76 ALA A CA 1
ATOM 603 C C . ALA A 1 76 ? -8.806 8.657 20.219 1.00 95.19 76 ALA A C 1
ATOM 605 O O . ALA A 1 76 ? -9.928 9.156 20.317 1.00 95.19 76 ALA A O 1
ATOM 606 N N . ILE A 1 77 ? -8.076 8.349 21.299 1.00 94.44 77 ILE A N 1
ATOM 607 C CA . ILE A 1 77 ? -8.538 8.565 22.682 1.00 94.44 77 ILE A CA 1
ATOM 608 C C . ILE A 1 77 ? -8.866 10.039 22.934 1.00 94.44 77 ILE A C 1
ATOM 610 O O . ILE A 1 77 ? -9.896 10.353 23.539 1.00 94.44 77 ILE A O 1
ATOM 614 N N . LYS A 1 78 ? -8.019 10.962 22.460 1.00 92.75 78 LYS A N 1
ATOM 615 C CA . LYS A 1 78 ? -8.267 12.403 22.606 1.00 92.75 78 LYS A CA 1
ATOM 616 C C . LYS A 1 78 ? -9.551 12.844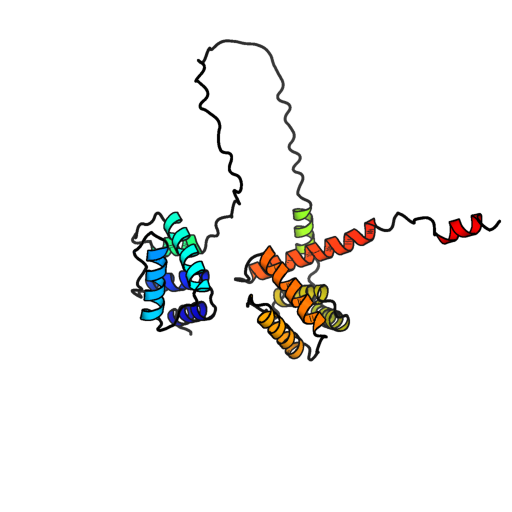 21.917 1.00 92.75 78 LYS A C 1
ATOM 618 O O . LYS A 1 78 ? -10.302 13.622 22.499 1.00 92.75 78 LYS A O 1
ATOM 623 N N . LYS A 1 79 ? -9.811 12.347 20.706 1.00 93.25 79 LYS A N 1
ATOM 624 C CA . LYS A 1 79 ? -11.051 12.628 19.964 1.00 93.25 79 LYS A CA 1
ATOM 625 C C . LYS A 1 79 ? -12.277 12.023 20.636 1.00 93.25 79 LYS A C 1
ATOM 627 O O . LYS A 1 79 ? -13.331 12.648 20.638 1.00 93.25 79 LYS A O 1
ATOM 632 N N . GLN A 1 80 ? -12.125 10.838 21.220 1.00 93.75 80 GLN A N 1
ATOM 633 C CA . GLN A 1 80 ? -13.193 10.137 21.926 1.00 93.75 80 GLN A CA 1
ATOM 634 C C . GLN A 1 80 ? -13.562 10.826 23.252 1.00 93.75 80 GLN A C 1
ATOM 636 O O . GLN A 1 80 ? -14.708 10.759 23.692 1.00 93.75 80 GLN A O 1
ATOM 641 N N . GLY A 1 81 ? -12.612 11.538 23.869 1.00 91.75 81 GLY A N 1
ATOM 642 C CA . GLY A 1 81 ? -12.797 12.231 25.146 1.00 91.75 81 GLY A CA 1
ATOM 643 C C . GLY A 1 81 ? -12.305 11.442 26.364 1.00 91.75 81 GLY A C 1
ATOM 644 O O . GLY A 1 81 ? -12.554 11.863 27.495 1.00 91.75 81 GLY A O 1
ATOM 645 N N . GLY A 1 82 ? -11.597 10.327 26.149 1.00 86.56 82 GLY A N 1
ATOM 646 C CA . GLY A 1 82 ? -10.893 9.562 27.183 1.00 86.56 82 GLY A CA 1
ATOM 647 C C . GLY A 1 82 ? -11.781 8.819 28.180 1.00 86.56 82 GLY A C 1
ATOM 648 O O . GLY A 1 82 ? -11.334 8.543 29.292 1.00 86.56 82 GLY A O 1
ATOM 649 N N . LYS A 1 83 ? -13.034 8.512 27.827 1.00 87.38 83 LYS A N 1
ATOM 650 C CA . LYS A 1 83 ? -13.983 7.829 28.721 1.00 87.38 83 LYS A CA 1
ATOM 651 C C . LYS A 1 83 ? -14.354 6.464 28.166 1.00 87.38 83 LYS A C 1
ATOM 653 O O . LYS A 1 83 ? -14.853 6.374 27.054 1.00 87.38 83 LYS A O 1
ATOM 658 N N . VAL A 1 84 ? -14.205 5.409 28.958 1.00 86.69 84 VAL A N 1
ATOM 659 C CA . VAL A 1 84 ? -14.705 4.082 28.572 1.00 86.69 84 VAL A CA 1
ATOM 660 C C . VAL A 1 84 ? -16.220 4.046 28.798 1.00 86.69 84 VAL A C 1
ATOM 662 O O . VAL A 1 84 ? -16.685 4.114 29.934 1.00 86.69 84 VAL A O 1
ATOM 665 N N . THR A 1 85 ? -16.984 4.010 27.709 1.00 89.69 85 THR A N 1
ATOM 666 C CA . THR A 1 85 ? -18.453 3.918 27.682 1.00 89.69 85 THR A CA 1
ATOM 667 C C . THR A 1 85 ? -18.889 2.540 27.173 1.00 89.69 85 THR A C 1
ATOM 669 O O . THR A 1 85 ? -18.075 1.780 26.655 1.00 89.69 85 THR A O 1
ATOM 672 N N . GLU A 1 86 ? -20.181 2.215 27.269 1.00 88.88 86 GLU A N 1
ATOM 673 C CA . GLU A 1 86 ? -20.746 0.987 26.677 1.00 88.88 86 GLU A CA 1
ATOM 674 C C . GLU A 1 86 ? -20.531 0.911 25.152 1.00 88.88 86 GLU A C 1
ATOM 676 O O . GLU A 1 86 ? -20.397 -0.170 24.589 1.00 88.88 86 GLU A O 1
ATOM 681 N N . HIS A 1 87 ? -20.423 2.062 24.484 1.00 90.19 87 HIS A N 1
ATOM 682 C CA . HIS A 1 87 ? -20.192 2.165 23.040 1.00 90.19 87 HIS A CA 1
ATOM 683 C C . HIS A 1 87 ? -18.728 2.427 22.673 1.00 90.19 87 HIS A C 1
ATOM 685 O O . HIS A 1 87 ? -18.441 2.769 21.527 1.00 90.19 87 HIS A O 1
ATOM 691 N N . PHE A 1 88 ? -17.798 2.247 23.616 1.00 91.38 88 PHE A N 1
ATOM 692 C CA . PHE A 1 88 ? -16.387 2.581 23.426 1.00 91.38 88 PHE A CA 1
ATOM 693 C C . PHE A 1 88 ? -15.794 1.969 22.149 1.00 91.38 88 PHE A C 1
ATOM 695 O O . PHE A 1 88 ? -15.167 2.686 21.372 1.00 91.38 88 PHE A O 1
ATOM 702 N N . SER A 1 89 ? -16.025 0.676 21.896 1.00 92.69 89 SER A N 1
ATOM 703 C CA . SER A 1 89 ? -15.511 -0.010 20.703 1.00 92.69 89 SER A CA 1
ATOM 704 C C . SER A 1 89 ? -16.027 0.618 19.406 1.00 92.69 89 SER A C 1
ATOM 706 O O . SER A 1 89 ? -15.235 0.987 18.540 1.00 92.69 89 SER A O 1
ATOM 708 N N . SER A 1 90 ? -17.346 0.814 19.306 1.00 92.31 90 SER A N 1
ATOM 709 C CA . SER A 1 90 ? -18.000 1.430 18.145 1.00 92.31 90 SER A CA 1
ATOM 710 C C . SER A 1 90 ? -17.511 2.862 17.911 1.00 92.31 90 SER A C 1
ATOM 712 O O . SER A 1 90 ? -17.175 3.232 16.785 1.00 92.31 90 SER A O 1
ATOM 714 N N . ASP A 1 91 ? -17.416 3.669 18.970 1.00 93.25 91 ASP A N 1
ATOM 715 C CA . ASP A 1 91 ? -16.929 5.048 18.889 1.00 93.25 91 ASP A CA 1
ATOM 716 C C . ASP A 1 91 ? -15.474 5.095 18.407 1.00 93.25 91 ASP A C 1
ATOM 718 O O . ASP A 1 91 ? -15.133 5.875 17.516 1.00 93.25 91 ASP A O 1
ATOM 722 N N . MET A 1 92 ? -14.618 4.221 18.939 1.00 94.81 92 MET A N 1
ATOM 723 C CA . MET A 1 92 ? -13.214 4.143 18.542 1.00 94.81 92 MET A CA 1
ATOM 724 C C . MET A 1 92 ? -13.044 3.678 17.097 1.00 94.81 92 MET A C 1
ATOM 726 O O . MET A 1 92 ? -12.271 4.287 16.358 1.00 94.81 92 MET A O 1
ATOM 730 N N . ILE A 1 93 ? -13.781 2.654 16.655 1.00 94.50 93 ILE A N 1
ATOM 731 C CA . ILE A 1 93 ? -13.758 2.208 15.254 1.00 94.50 93 ILE A CA 1
ATOM 732 C C . ILE A 1 93 ? -14.201 3.349 14.339 1.00 94.50 93 ILE A C 1
ATOM 734 O O . ILE A 1 93 ? -13.533 3.624 13.340 1.00 94.50 93 ILE A O 1
ATOM 738 N N . ASN A 1 94 ? -15.268 4.066 14.693 1.00 93.94 94 ASN A N 1
ATOM 739 C CA . ASN A 1 94 ? -15.718 5.228 13.934 1.00 93.94 94 ASN A CA 1
ATOM 740 C C . ASN A 1 94 ? -14.644 6.319 13.872 1.00 93.94 94 ASN A C 1
ATOM 742 O O . ASN A 1 94 ? -14.435 6.888 12.808 1.00 93.94 94 ASN A O 1
ATOM 746 N N . ILE A 1 95 ? -13.933 6.607 14.962 1.00 94.62 95 ILE A N 1
ATOM 747 C CA . ILE A 1 95 ? -12.862 7.617 14.979 1.00 94.62 95 ILE A CA 1
ATOM 748 C C . ILE A 1 95 ? -11.658 7.188 14.131 1.00 94.62 95 ILE A C 1
ATOM 750 O O . ILE A 1 95 ? -11.068 8.017 13.437 1.00 94.62 95 ILE A O 1
ATOM 754 N N . LEU A 1 96 ? -11.289 5.908 14.180 1.00 94.69 96 LEU A N 1
ATOM 755 C CA . LEU A 1 96 ? -10.147 5.361 13.443 1.00 94.69 96 LEU A CA 1
ATOM 756 C C . LEU A 1 96 ? -10.430 5.235 11.939 1.00 94.69 96 LEU A C 1
ATOM 758 O O . LEU A 1 96 ? -9.530 5.417 11.121 1.00 94.69 96 LEU A O 1
ATOM 762 N N . THR A 1 97 ? -11.674 4.936 11.561 1.00 94.38 97 THR A N 1
ATOM 763 C CA . THR A 1 97 ? -12.072 4.735 10.158 1.00 94.38 97 THR A CA 1
ATOM 764 C C . THR A 1 97 ? -12.535 6.021 9.478 1.00 94.38 97 THR A C 1
ATOM 766 O O . THR A 1 97 ? -12.258 6.224 8.291 1.00 94.38 97 THR A O 1
ATOM 769 N N . ASN A 1 98 ? -13.181 6.931 10.212 1.00 88.06 98 ASN A N 1
ATOM 770 C CA . ASN A 1 98 ? -13.558 8.233 9.680 1.00 88.06 98 ASN A CA 1
ATOM 771 C C . ASN A 1 98 ? -12.343 9.157 9.704 1.00 88.06 98 ASN A C 1
ATOM 773 O O . ASN A 1 98 ? -12.012 9.777 10.714 1.00 88.06 98 ASN A O 1
ATOM 777 N N . LYS A 1 99 ? -11.675 9.262 8.551 1.00 57.28 99 LYS A N 1
ATOM 778 C CA . LYS A 1 99 ? -10.579 10.211 8.350 1.00 57.28 99 LYS A CA 1
ATOM 779 C C . LYS A 1 99 ? -11.023 11.615 8.779 1.00 57.28 99 LYS A C 1
ATOM 781 O O . LYS A 1 99 ? -11.953 12.152 8.171 1.00 57.28 99 LYS A O 1
ATOM 786 N N . PRO A 1 100 ? -10.340 12.279 9.726 1.00 49.56 100 PRO A N 1
ATOM 787 C CA . PRO A 1 100 ? -10.405 13.726 9.761 1.00 49.56 100 PRO A CA 1
ATOM 788 C C . PRO A 1 100 ? -9.822 14.235 8.439 1.00 49.56 100 PRO A C 1
ATOM 790 O O . PRO A 1 100 ? -8.738 13.825 8.017 1.00 49.56 100 PRO A O 1
ATOM 793 N N . VAL A 1 101 ? -10.534 15.140 7.774 1.00 39.56 101 VAL A N 1
ATOM 794 C CA . VAL A 1 101 ? -9.910 16.022 6.788 1.00 39.56 101 VAL A CA 1
ATOM 795 C C . VAL A 1 101 ? -8.800 16.748 7.546 1.00 39.56 101 VAL A C 1
ATOM 797 O O . VAL A 1 101 ? -9.082 17.556 8.430 1.00 39.56 101 VAL A O 1
ATOM 800 N N . LEU A 1 102 ? -7.542 16.393 7.284 1.00 36.75 102 LEU A N 1
ATOM 801 C CA . LEU A 1 102 ? -6.383 17.080 7.843 1.00 36.75 102 LEU A CA 1
ATOM 802 C C . LEU A 1 102 ? -6.394 18.517 7.313 1.00 36.75 102 LEU A C 1
ATOM 804 O O . LEU A 1 102 ? -5.843 18.814 6.256 1.00 36.75 102 LEU A O 1
ATOM 808 N N . THR A 1 103 ? -7.037 19.421 8.047 1.00 33.25 103 THR A N 1
ATOM 809 C CA . THR A 1 103 ? -6.756 20.848 7.940 1.00 33.25 103 THR A CA 1
ATOM 810 C C . THR A 1 103 ? -5.381 21.049 8.552 1.00 33.25 103 THR A C 1
ATOM 812 O O . THR A 1 103 ? -5.230 21.137 9.769 1.00 33.25 103 THR A O 1
ATOM 815 N N . THR A 1 104 ? -4.364 21.081 7.699 1.00 32.62 104 THR A N 1
ATOM 816 C CA . THR A 1 104 ? -3.001 21.473 8.048 1.00 32.62 104 THR A CA 1
ATOM 817 C C . THR A 1 104 ? -3.013 22.911 8.571 1.00 32.62 104 THR A C 1
ATOM 819 O O . THR A 1 104 ? -2.865 23.863 7.810 1.00 32.62 104 THR A O 1
ATOM 822 N N . GLN A 1 105 ? -3.206 23.098 9.877 1.00 36.78 105 GLN A N 1
ATOM 823 C CA . GLN A 1 105 ? -2.880 24.354 10.544 1.00 36.78 105 GLN A CA 1
ATOM 824 C C . GLN A 1 105 ? -1.404 24.334 10.931 1.00 36.78 105 GLN A C 1
ATOM 826 O O . GLN A 1 105 ? -1.023 23.955 12.035 1.00 36.78 105 GLN A O 1
ATOM 831 N N . ALA A 1 106 ? -0.571 24.791 10.002 1.00 39.62 106 ALA A N 1
ATOM 832 C CA . ALA A 1 106 ? 0.700 25.405 10.335 1.00 39.62 106 ALA A CA 1
ATOM 833 C C . ALA A 1 106 ? 0.520 26.919 10.201 1.00 39.62 106 ALA A C 1
ATOM 835 O O . ALA A 1 106 ? 0.399 27.420 9.086 1.00 39.62 106 ALA A O 1
ATOM 836 N N . SER A 1 107 ? 0.449 27.630 11.330 1.00 36.66 107 SER A N 1
ATOM 837 C CA . SER A 1 107 ? 1.123 28.917 11.576 1.00 36.66 107 SER A CA 1
ATOM 838 C C . SER A 1 107 ? 0.606 29.556 12.860 1.00 36.66 107 SER A C 1
ATOM 840 O O . SER A 1 107 ? -0.476 30.130 12.936 1.00 36.66 107 SER A O 1
ATOM 842 N N . ILE A 1 108 ? 1.467 29.474 13.860 1.00 38.53 108 ILE A N 1
ATOM 843 C CA . ILE A 1 108 ? 1.577 30.363 15.007 1.00 38.53 108 ILE A CA 1
ATOM 844 C C . ILE A 1 108 ? 1.434 31.830 14.558 1.00 38.53 108 ILE A C 1
ATOM 846 O O . ILE A 1 108 ? 2.242 32.311 13.768 1.00 38.53 108 ILE A O 1
ATOM 850 N N . SER A 1 109 ? 0.476 32.564 15.128 1.00 31.39 109 SER A N 1
ATOM 851 C CA . SER A 1 109 ? 0.602 34.013 15.312 1.00 31.39 109 SER A CA 1
ATOM 852 C C . SER A 1 109 ? 0.438 34.314 16.797 1.00 31.39 109 SER A C 1
ATOM 854 O O . SER A 1 109 ? -0.651 34.274 17.367 1.00 31.39 109 SER A O 1
ATOM 856 N N . ARG A 1 110 ? 1.592 34.502 17.437 1.00 39.66 110 ARG A N 1
ATOM 857 C CA . ARG A 1 110 ? 1.776 34.878 18.835 1.00 39.66 110 ARG A CA 1
ATOM 858 C C . ARG A 1 110 ? 1.847 36.408 18.889 1.00 39.66 110 ARG A C 1
ATOM 860 O O . ARG A 1 110 ? 2.598 36.996 18.120 1.00 39.66 110 ARG A O 1
ATOM 867 N N . ASN A 1 111 ? 1.146 36.992 19.863 1.00 37.28 111 ASN A N 1
ATOM 868 C CA . ASN A 1 111 ? 1.216 38.382 20.343 1.00 37.28 111 ASN A CA 1
ATOM 869 C C . ASN A 1 111 ? 0.392 39.446 19.588 1.00 37.28 111 ASN A C 1
ATOM 871 O O . ASN A 1 111 ? 0.914 40.190 18.763 1.00 37.28 111 ASN A O 1
ATOM 875 N N . GLN A 1 112 ? -0.855 39.651 20.027 1.00 39.38 112 GLN A N 1
ATOM 876 C CA . GLN A 1 112 ? -1.426 41.000 20.118 1.00 39.38 112 GLN A CA 1
ATOM 877 C C . GLN A 1 112 ? -1.847 41.297 21.571 1.00 39.38 112 GL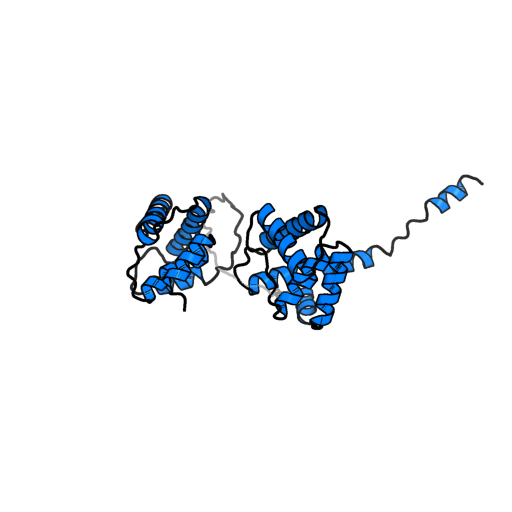N A C 1
ATOM 879 O O . GLN A 1 112 ? -2.434 40.422 22.212 1.00 39.38 112 GLN A O 1
ATOM 884 N N . PRO A 1 113 ? -1.544 42.493 22.114 1.00 48.78 113 PRO A N 1
ATOM 885 C CA . PRO A 1 113 ? -1.988 42.908 23.443 1.00 48.78 113 PRO A CA 1
ATOM 886 C C . PRO A 1 113 ? -3.504 43.178 23.469 1.00 48.78 113 PRO A C 1
ATOM 888 O O . PRO A 1 113 ? -4.078 43.531 22.436 1.00 48.78 113 PRO A O 1
ATOM 891 N N . PRO A 1 114 ? -4.157 43.084 24.642 1.00 41.22 114 PRO A N 1
ATOM 892 C CA . PRO A 1 114 ? -5.575 43.397 24.785 1.00 41.22 114 PRO A CA 1
ATOM 893 C C . PRO A 1 114 ? -5.832 44.877 24.469 1.00 41.22 114 PRO A C 1
ATOM 895 O O . PRO A 1 114 ? -5.355 45.765 25.177 1.00 41.22 114 PRO A O 1
ATOM 898 N N . GLN A 1 115 ? -6.594 45.154 23.406 1.00 48.88 115 GLN A N 1
ATOM 899 C CA . GLN A 1 115 ? -7.088 46.504 23.150 1.00 48.88 115 GLN A CA 1
ATOM 900 C C . GLN A 1 115 ? -8.239 46.859 24.108 1.00 48.88 115 GLN A C 1
ATOM 902 O O . GLN A 1 115 ? -9.093 46.014 24.396 1.00 48.88 115 GLN A O 1
ATOM 907 N N . PRO A 1 116 ? -8.288 48.109 24.602 1.00 48.50 116 PRO A N 1
ATOM 908 C CA . PRO A 1 116 ? -9.328 48.570 25.507 1.00 48.50 116 PRO A CA 1
ATOM 909 C C . PRO A 1 116 ? -10.667 48.730 24.779 1.00 48.50 116 PRO A C 1
ATOM 911 O O . PRO A 1 116 ? -10.753 49.329 23.706 1.00 48.50 116 PRO A O 1
ATOM 914 N N . LYS A 1 117 ? -11.726 48.218 25.416 1.00 48.44 117 LYS A N 1
ATOM 915 C CA . LYS A 1 117 ? -13.131 48.431 25.050 1.00 48.44 117 LYS A CA 1
ATOM 916 C C . LYS A 1 117 ? -13.402 49.932 24.899 1.00 48.44 117 LYS A C 1
ATOM 918 O O . LYS A 1 117 ? -13.349 50.663 25.886 1.00 48.44 117 LYS A O 1
ATOM 923 N N . LYS A 1 118 ? -13.720 50.380 23.681 1.00 46.59 118 LYS A N 1
ATOM 924 C CA . LYS A 1 118 ? -14.333 51.695 23.458 1.00 46.59 118 LYS A CA 1
ATOM 925 C C . LYS A 1 118 ? -15.857 51.610 23.613 1.00 46.59 118 LYS A C 1
ATOM 927 O O . LYS A 1 118 ? -16.429 50.563 23.303 1.00 46.59 118 LYS A O 1
ATOM 932 N N . PRO A 1 119 ? -16.508 52.683 24.095 1.00 51.09 119 PRO A N 1
ATOM 933 C CA . PRO A 1 119 ? -17.941 52.705 24.346 1.00 51.09 119 PRO A CA 1
ATOM 934 C C . PRO A 1 119 ? -18.721 52.793 23.036 1.00 51.09 119 PRO A C 1
ATOM 936 O O . PRO A 1 119 ? -18.309 53.468 22.094 1.00 51.09 119 PRO A O 1
ATOM 939 N N . ILE A 1 120 ? -19.869 52.127 23.022 1.00 50.66 120 ILE A N 1
ATOM 940 C CA . ILE A 1 120 ? -20.891 52.228 21.986 1.00 50.66 120 ILE A CA 1
ATOM 941 C C . ILE A 1 120 ? -21.583 53.585 22.157 1.00 50.66 120 ILE A C 1
ATOM 943 O O . ILE A 1 120 ? -22.250 53.810 23.166 1.00 50.66 120 ILE A O 1
ATOM 947 N N . THR A 1 121 ? -21.438 54.475 21.180 1.00 44.34 121 THR A N 1
ATOM 948 C CA . THR A 1 121 ? -22.357 55.601 20.968 1.00 44.34 121 THR A CA 1
ATOM 949 C C . THR A 1 121 ? -23.355 55.228 19.871 1.00 44.34 121 THR A C 1
ATOM 951 O O . THR A 1 121 ? -22.938 54.690 18.843 1.00 44.34 121 THR A O 1
ATOM 954 N N . PRO A 1 122 ? -24.657 55.501 20.048 1.00 61.12 122 PRO A N 1
ATOM 955 C CA . PRO A 1 122 ? -25.639 55.378 18.980 1.00 61.12 122 PRO A CA 1
ATOM 956 C C . PRO A 1 122 ? -25.814 56.715 18.231 1.00 61.12 122 PRO A C 1
ATOM 958 O O . PRO A 1 122 ? -25.418 57.757 18.751 1.00 61.12 122 PRO A O 1
ATOM 961 N N . ILE A 1 123 ? -26.525 56.649 17.090 1.00 46.53 123 ILE A N 1
ATOM 962 C CA . ILE A 1 123 ? -27.262 57.731 16.386 1.00 46.53 123 ILE A CA 1
ATOM 963 C C . ILE A 1 123 ? -26.556 58.333 15.141 1.00 46.53 123 ILE A C 1
ATOM 965 O O . ILE A 1 123 ? -25.690 59.190 15.267 1.00 46.53 123 ILE A O 1
ATOM 969 N N . ASN A 1 124 ? -26.948 57.893 13.932 1.00 42.44 124 ASN A N 1
ATOM 970 C CA . ASN A 1 124 ? -27.873 58.574 12.990 1.00 42.44 124 ASN A CA 1
ATOM 971 C C . ASN A 1 124 ? -27.551 58.385 11.494 1.00 42.44 124 ASN A C 1
ATOM 973 O O . ASN A 1 124 ? -26.420 58.565 11.058 1.00 42.44 124 ASN A O 1
ATOM 977 N N . ASP A 1 125 ? -28.620 58.068 10.756 1.00 48.19 125 ASP A N 1
ATOM 978 C CA . ASP A 1 125 ? -29.076 58.603 9.465 1.00 48.19 125 ASP A CA 1
ATOM 979 C C . ASP A 1 125 ? -28.052 59.163 8.468 1.00 48.19 125 ASP A C 1
ATOM 981 O O . ASP A 1 125 ? -27.437 60.204 8.692 1.00 48.19 125 ASP A O 1
ATOM 985 N N . GLY A 1 126 ? -28.020 58.556 7.277 1.00 45.00 126 GLY A N 1
ATOM 986 C CA . GLY A 1 126 ? -27.522 59.227 6.078 1.00 45.00 126 GLY A CA 1
ATOM 987 C C . GLY A 1 126 ? -26.978 58.301 4.996 1.00 45.00 126 GLY A C 1
ATOM 988 O O . GLY A 1 126 ? -25.842 57.859 5.068 1.00 45.00 126 GLY A O 1
ATOM 989 N N . GLU A 1 127 ? -27.792 58.104 3.959 1.00 43.00 127 GLU A N 1
ATOM 990 C CA . GLU A 1 127 ? -27.363 57.960 2.560 1.00 43.00 127 GLU A CA 1
ATOM 991 C C . GLU A 1 127 ? -26.594 56.692 2.130 1.00 43.00 127 GLU A C 1
ATOM 993 O O . GLU A 1 127 ? -25.372 56.603 2.104 1.00 43.00 127 GLU A O 1
ATOM 998 N N . GLY A 1 128 ? -27.385 55.729 1.644 1.00 51.34 128 GLY A N 1
ATOM 999 C CA . GLY A 1 128 ? -27.241 55.135 0.310 1.00 51.34 128 GLY A CA 1
ATOM 1000 C C . GLY A 1 128 ? -25.834 54.976 -0.270 1.00 51.34 128 GLY A C 1
ATOM 1001 O O . GLY A 1 128 ? -25.450 55.713 -1.175 1.00 51.34 128 GLY A O 1
ATOM 1002 N N . GLN A 1 129 ? -25.139 53.906 0.113 1.00 41.34 129 GLN A N 1
ATOM 1003 C CA . GLN A 1 129 ? -24.117 53.305 -0.741 1.00 41.34 129 GLN A CA 1
ATOM 1004 C C . GLN A 1 129 ? -24.564 51.908 -1.158 1.00 41.34 129 GLN A C 1
ATOM 1006 O O . GLN A 1 129 ? -24.708 50.996 -0.345 1.00 41.34 129 GLN A O 1
ATOM 1011 N N . TYR A 1 130 ? -24.820 51.773 -2.459 1.00 50.75 130 TYR A N 1
ATOM 1012 C CA . TYR A 1 130 ? -25.072 50.508 -3.127 1.00 50.75 130 TYR A CA 1
ATOM 1013 C C . TYR A 1 130 ? -23.919 49.547 -2.834 1.00 50.75 130 TYR A C 1
ATOM 1015 O O . TYR A 1 130 ? -22.788 49.765 -3.268 1.00 50.75 130 TYR A O 1
ATOM 1023 N N . VAL A 1 131 ? -24.226 48.472 -2.112 1.00 46.75 131 VAL A N 1
ATOM 1024 C CA . VAL A 1 131 ? -23.350 47.311 -1.975 1.00 46.75 131 VAL A CA 1
ATOM 1025 C C . VAL A 1 131 ? -23.155 46.755 -3.383 1.00 46.75 131 VAL A C 1
ATOM 1027 O O . VAL A 1 131 ? -24.062 46.152 -3.958 1.00 46.75 131 VAL A O 1
ATOM 1030 N N . GLN A 1 132 ? -21.993 47.022 -3.983 1.00 47.84 132 GLN A N 1
ATOM 1031 C CA . GLN A 1 132 ? -21.581 46.342 -5.202 1.00 47.84 132 GLN A CA 1
ATOM 1032 C C . GLN A 1 132 ? -21.498 44.857 -4.870 1.00 47.84 132 GLN A C 1
ATOM 1034 O O . GLN A 1 132 ? -20.577 44.398 -4.198 1.00 47.84 132 GLN A O 1
ATOM 1039 N N . ASN A 1 133 ? -22.504 44.114 -5.325 1.00 40.47 133 ASN A N 1
ATOM 1040 C CA . ASN A 1 133 ? -22.496 42.665 -5.331 1.00 40.47 133 ASN A CA 1
ATOM 1041 C C . ASN A 1 133 ? -21.291 42.218 -6.160 1.00 40.47 133 ASN A C 1
ATOM 1043 O O . ASN A 1 133 ? -21.356 42.159 -7.390 1.00 40.47 133 ASN A O 1
ATOM 1047 N N . HIS A 1 134 ? -20.177 41.926 -5.486 1.00 46.91 134 HIS A N 1
ATOM 1048 C CA . HIS A 1 134 ? -19.077 41.183 -6.071 1.00 46.91 134 HIS A CA 1
ATOM 1049 C C . HIS A 1 134 ? -19.659 39.860 -6.553 1.00 46.91 134 HIS A C 1
ATOM 1051 O O . HIS A 1 134 ? -19.949 38.954 -5.775 1.00 46.91 134 HIS A O 1
ATOM 1057 N N . THR A 1 135 ? -19.901 39.793 -7.858 1.00 48.00 135 THR A N 1
ATOM 1058 C CA . THR A 1 135 ? -20.313 38.575 -8.531 1.00 48.00 135 THR A CA 1
ATOM 1059 C C . THR A 1 135 ? -19.120 37.642 -8.409 1.00 48.00 135 THR A C 1
ATOM 1061 O O . THR A 1 135 ? -18.121 37.809 -9.109 1.00 48.00 135 THR A O 1
ATOM 1064 N N . VAL A 1 136 ? -19.172 36.729 -7.438 1.00 43.41 136 VAL A N 1
ATOM 1065 C CA . VAL A 1 136 ? -18.162 35.690 -7.252 1.00 43.41 136 VAL A CA 1
ATOM 1066 C C . VAL A 1 136 ? -18.267 34.781 -8.469 1.00 43.41 136 VAL A C 1
ATOM 1068 O O . VAL A 1 136 ? -19.057 33.843 -8.504 1.00 43.41 136 VAL A O 1
ATOM 1071 N N . SER A 1 137 ? -17.513 35.113 -9.515 1.00 46.56 137 SER A N 1
ATOM 1072 C CA . SER A 1 137 ? -17.277 34.219 -10.639 1.00 46.56 137 SER A CA 1
ATOM 1073 C C . SER A 1 137 ? -16.640 32.967 -10.055 1.00 46.56 137 SER A C 1
ATOM 1075 O O . SER A 1 137 ? -15.486 33.007 -9.629 1.00 46.56 137 SER A O 1
ATOM 1077 N N . SER A 1 138 ? -17.394 31.869 -9.984 1.00 47.50 138 SER A N 1
ATOM 1078 C CA . SER A 1 138 ? -16.872 30.571 -9.572 1.00 47.50 138 SER A CA 1
ATOM 1079 C C . SER A 1 138 ? -15.886 30.100 -10.639 1.00 47.50 138 SER A C 1
ATOM 1081 O O . SER A 1 138 ? -16.247 29.413 -11.597 1.00 47.50 138 SER A O 1
ATOM 1083 N N . VAL A 1 139 ? -14.632 30.528 -10.517 1.00 64.00 139 VAL A N 1
ATOM 1084 C CA . VAL A 1 139 ? -13.542 30.017 -11.338 1.00 64.00 139 VAL A CA 1
ATOM 1085 C C . VAL A 1 139 ? -13.309 28.587 -10.871 1.00 64.00 139 VAL A C 1
ATOM 1087 O O . VAL A 1 139 ? -12.673 28.337 -9.851 1.00 64.00 139 VAL A O 1
ATOM 1090 N N . ILE A 1 140 ? -13.921 27.640 -11.580 1.00 63.56 140 ILE A N 1
ATOM 1091 C CA . ILE A 1 140 ? -13.662 26.213 -11.407 1.00 63.56 140 ILE A CA 1
ATOM 1092 C C . ILE A 1 140 ? -12.162 26.011 -11.635 1.00 63.56 140 ILE A C 1
ATOM 1094 O O . ILE A 1 140 ? -11.671 26.348 -12.712 1.00 63.56 140 ILE A O 1
ATOM 1098 N N . SER A 1 141 ? -11.460 25.488 -10.626 1.00 73.88 141 SER A N 1
ATOM 1099 C CA . SER A 1 141 ? -10.017 25.234 -10.694 1.00 73.88 141 SER A CA 1
ATOM 1100 C C . SER A 1 141 ? -9.664 24.372 -11.913 1.00 73.88 141 SER A C 1
ATOM 1102 O O . SER A 1 141 ? -10.365 23.404 -12.225 1.00 73.88 141 SER A O 1
ATOM 1104 N N . ASP A 1 142 ? -8.558 24.695 -12.583 1.00 72.56 142 ASP A N 1
ATOM 1105 C CA . ASP A 1 142 ? -8.021 23.909 -13.700 1.00 72.56 142 ASP A CA 1
ATOM 1106 C C . ASP A 1 142 ? -7.711 22.458 -13.292 1.00 72.56 142 ASP A C 1
ATOM 1108 O O . ASP A 1 142 ? -7.842 21.536 -14.106 1.00 72.56 142 ASP A O 1
ATOM 1112 N N . ASP A 1 143 ? -7.405 22.228 -12.012 1.00 65.25 143 ASP A N 1
ATOM 1113 C CA . ASP A 1 143 ? -7.223 20.888 -11.452 1.00 65.25 143 ASP A CA 1
ATOM 1114 C C . ASP A 1 143 ? -8.515 20.072 -11.553 1.00 65.25 143 ASP A C 1
ATOM 1116 O O . ASP A 1 143 ? -8.503 18.934 -12.018 1.00 65.25 143 ASP A O 1
ATOM 1120 N N . TYR A 1 144 ? -9.658 20.678 -11.219 1.00 74.31 144 TYR A N 1
ATOM 1121 C CA . TYR A 1 144 ? -10.961 20.014 -11.296 1.00 74.31 144 TYR A CA 1
ATOM 1122 C C . TYR A 1 144 ? -11.313 19.623 -12.738 1.00 74.31 144 TYR A C 1
ATOM 1124 O O . TYR A 1 144 ? -11.798 18.519 -12.995 1.00 74.31 144 TYR A O 1
ATOM 1132 N N . ARG A 1 145 ? -11.023 20.505 -13.704 1.00 78.12 145 ARG A N 1
ATOM 1133 C CA . ARG A 1 145 ? -11.235 20.221 -15.134 1.00 78.12 145 ARG A CA 1
ATOM 1134 C C . ARG A 1 145 ? -10.339 19.085 -15.623 1.00 78.12 145 ARG A C 1
ATOM 1136 O O . ARG A 1 145 ? -10.793 18.233 -16.385 1.00 78.12 145 ARG A O 1
ATOM 1143 N N . THR A 1 146 ? -9.092 19.052 -15.159 1.00 75.62 146 THR A N 1
ATOM 1144 C CA . THR A 1 146 ? -8.128 17.999 -15.499 1.00 75.62 146 THR A CA 1
ATOM 1145 C C . THR A 1 146 ? -8.580 16.646 -14.952 1.00 75.62 146 THR A C 1
ATOM 1147 O O . THR A 1 146 ? -8.598 15.664 -15.692 1.00 75.62 146 THR A O 1
ATOM 1150 N N . VAL A 1 147 ? -9.039 16.601 -13.700 1.00 73.69 147 VAL A N 1
ATOM 1151 C CA . VAL A 1 147 ? -9.573 15.389 -13.062 1.00 73.69 147 VAL A CA 1
ATOM 1152 C C . VAL A 1 147 ? -10.818 14.864 -13.782 1.00 73.69 147 VAL A C 1
ATOM 1154 O O . VAL A 1 147 ? -10.910 13.663 -14.056 1.00 73.69 147 VAL A O 1
ATOM 1157 N N . GLN A 1 148 ? -11.754 15.740 -14.168 1.00 76.81 148 GLN A N 1
ATOM 1158 C CA . GLN A 1 148 ? -12.915 15.328 -14.966 1.00 76.81 148 GLN A CA 1
ATOM 1159 C C . GLN A 1 148 ? -12.509 14.783 -16.341 1.00 76.81 148 GLN A C 1
ATOM 1161 O O . GLN A 1 148 ? -13.019 13.748 -16.765 1.00 76.81 148 GLN A O 1
ATOM 1166 N N . ALA A 1 149 ? -11.578 15.442 -17.036 1.00 79.19 149 ALA A N 1
ATOM 1167 C CA . ALA A 1 149 ? -11.102 14.984 -18.341 1.00 79.19 149 ALA A CA 1
ATOM 1168 C C . ALA A 1 149 ? -10.411 13.612 -18.258 1.00 79.19 149 ALA A C 1
ATOM 1170 O O . ALA A 1 149 ? -10.604 12.770 -19.133 1.00 79.19 149 ALA A O 1
ATOM 1171 N N . ILE A 1 150 ? -9.648 13.367 -17.190 1.00 77.44 150 ILE A N 1
ATOM 1172 C CA . ILE A 1 150 ? -9.007 12.074 -16.921 1.00 77.44 150 ILE A CA 1
ATOM 1173 C C . ILE A 1 150 ? -10.058 11.005 -16.608 1.00 77.44 150 ILE A C 1
ATOM 1175 O O . ILE A 1 150 ? -10.002 9.908 -17.166 1.00 77.44 150 ILE A O 1
ATOM 1179 N N . SER A 1 151 ? -11.046 11.332 -15.775 1.00 73.56 151 SER A N 1
ATOM 1180 C CA . SER A 1 151 ? -12.139 10.420 -15.413 1.00 73.56 151 SER A CA 1
ATOM 1181 C C . SER A 1 151 ? -12.990 10.019 -16.622 1.00 73.56 151 SER A C 1
ATOM 1183 O O . SER A 1 151 ? -13.463 8.888 -16.689 1.00 73.56 151 SER A O 1
ATOM 1185 N N . ASN A 1 152 ? -13.120 10.920 -17.600 1.00 74.56 152 ASN A N 1
ATOM 1186 C CA . ASN A 1 152 ? -13.861 10.707 -18.844 1.00 74.56 152 ASN A CA 1
ATOM 1187 C C . ASN A 1 152 ? -12.998 10.156 -19.995 1.00 74.56 152 ASN A C 1
ATOM 1189 O O . ASN A 1 152 ? -13.507 9.968 -21.102 1.00 74.56 152 ASN A O 1
ATOM 1193 N N . SER A 1 153 ? -11.698 9.928 -19.781 1.00 74.81 153 SER A N 1
ATOM 1194 C CA . SER A 1 153 ? -10.819 9.390 -20.824 1.00 74.81 153 SER A CA 1
ATOM 1195 C C . SER A 1 153 ? -11.248 7.974 -21.228 1.00 74.81 153 SER A C 1
ATOM 1197 O O . SER A 1 153 ? -11.724 7.195 -20.400 1.00 74.81 153 SER A O 1
ATOM 1199 N N . SER A 1 154 ? -11.131 7.642 -22.523 1.00 71.38 154 SER A N 1
ATOM 1200 C CA . SER A 1 154 ? -11.619 6.357 -23.034 1.00 71.38 154 SER A CA 1
ATOM 1201 C C . SER A 1 154 ? -10.946 5.200 -22.302 1.00 71.38 154 SER A C 1
ATOM 1203 O O . SER A 1 154 ? -9.715 5.145 -22.233 1.00 71.38 154 SER A O 1
ATOM 1205 N N . ILE A 1 155 ? -11.752 4.259 -21.817 1.00 84.81 155 ILE A N 1
ATOM 1206 C CA . ILE A 1 155 ? -11.279 3.022 -21.195 1.00 84.81 155 ILE A CA 1
ATOM 1207 C C . ILE A 1 155 ? -10.375 2.299 -22.198 1.00 84.81 155 ILE A C 1
ATOM 1209 O O . ILE A 1 155 ? -10.847 1.832 -23.234 1.00 84.81 155 ILE A O 1
ATOM 1213 N N . ILE A 1 156 ? -9.075 2.223 -21.902 1.00 89.06 156 ILE A N 1
ATOM 1214 C CA . ILE A 1 156 ? -8.120 1.497 -22.740 1.00 89.06 156 ILE A CA 1
ATOM 1215 C C . ILE A 1 156 ? -8.383 -0.003 -22.543 1.00 89.06 156 ILE A C 1
ATOM 1217 O O . ILE A 1 156 ? -8.323 -0.485 -21.407 1.00 89.06 156 ILE A O 1
ATOM 1221 N N . PRO A 1 157 ? -8.658 -0.768 -23.612 1.00 92.31 157 PRO A N 1
ATOM 1222 C CA . PRO A 1 157 ? -8.848 -2.209 -23.511 1.00 92.31 157 PRO A CA 1
ATOM 1223 C C . PRO A 1 157 ? -7.653 -2.919 -22.848 1.00 92.31 157 PRO A C 1
ATOM 1225 O O . PRO A 1 157 ? -6.493 -2.571 -23.078 1.00 92.31 157 PRO A O 1
ATOM 1228 N N . LYS A 1 158 ? -7.913 -3.966 -22.047 1.00 91.75 158 LYS A N 1
ATOM 1229 C CA . LYS A 1 158 ? -6.864 -4.691 -21.291 1.00 91.75 158 LYS A CA 1
ATOM 1230 C C . LYS A 1 158 ? -5.718 -5.200 -22.174 1.00 91.75 158 LYS A C 1
ATOM 1232 O O . LYS A 1 158 ? -4.556 -5.132 -21.786 1.00 91.75 158 LYS A O 1
ATOM 1237 N N . ASN A 1 159 ? -6.038 -5.705 -23.363 1.00 92.62 159 ASN A N 1
ATOM 1238 C CA . ASN A 1 159 ? -5.056 -6.195 -24.332 1.00 92.62 159 ASN A CA 1
ATOM 1239 C C . ASN A 1 159 ? -4.142 -5.076 -24.863 1.00 92.62 159 ASN A C 1
ATOM 1241 O O . ASN A 1 159 ? -2.962 -5.317 -25.109 1.00 92.62 159 ASN A O 1
ATOM 1245 N N . GLU A 1 160 ? -4.653 -3.855 -25.020 1.00 95.06 160 GLU A N 1
ATOM 1246 C CA . GLU A 1 160 ? -3.842 -2.697 -25.398 1.00 95.06 160 GLU A CA 1
ATOM 1247 C C . GLU A 1 160 ? -2.942 -2.230 -24.255 1.00 95.06 160 GLU A C 1
ATOM 1249 O O . GLU A 1 160 ? -1.785 -1.887 -24.503 1.00 95.06 160 GLU A O 1
ATOM 1254 N N . LEU A 1 161 ? -3.423 -2.279 -23.008 1.00 94.50 161 LEU A N 1
ATOM 1255 C CA . LEU A 1 161 ? -2.597 -1.987 -21.833 1.00 94.50 161 LEU A CA 1
ATOM 1256 C C . LEU A 1 161 ? -1.399 -2.932 -21.747 1.00 94.50 161 LEU A C 1
ATOM 1258 O O . LEU A 1 161 ? -0.278 -2.463 -21.590 1.00 94.50 161 LEU A O 1
ATOM 1262 N N . LEU A 1 162 ? -1.598 -4.237 -21.951 1.00 94.81 162 LEU A N 1
ATOM 1263 C CA . LEU A 1 162 ? -0.497 -5.208 -21.962 1.00 94.81 162 LEU A CA 1
ATOM 1264 C C . LEU A 1 162 ? 0.543 -4.902 -23.053 1.00 94.81 162 LEU A C 1
ATOM 1266 O O . LEU A 1 162 ? 1.744 -4.934 -22.786 1.00 94.81 162 LEU A O 1
ATOM 1270 N N . LYS A 1 163 ? 0.102 -4.528 -24.264 1.00 96.56 163 LYS A N 1
ATOM 1271 C CA . LYS A 1 163 ? 1.010 -4.101 -25.347 1.00 96.56 163 LYS A CA 1
ATOM 1272 C C . LYS A 1 163 ? 1.795 -2.843 -24.969 1.00 96.56 163 LYS A C 1
ATOM 1274 O O . LYS A 1 163 ? 2.991 -2.757 -25.242 1.00 96.56 163 LYS A O 1
ATOM 1279 N N . LYS A 1 164 ? 1.135 -1.871 -24.336 1.00 97.06 164 LYS A N 1
ATOM 1280 C CA . LYS A 1 164 ? 1.759 -0.625 -23.877 1.00 97.06 164 LYS A CA 1
ATOM 1281 C C . LYS A 1 164 ? 2.759 -0.864 -22.745 1.00 97.06 164 LYS A C 1
ATOM 1283 O O . LYS A 1 164 ? 3.842 -0.291 -22.789 1.00 97.06 164 LYS A O 1
ATOM 1288 N N . ILE A 1 165 ? 2.453 -1.758 -21.804 1.00 96.69 165 ILE A N 1
ATOM 1289 C CA . ILE A 1 165 ? 3.381 -2.177 -20.744 1.00 96.69 165 ILE A CA 1
ATOM 1290 C C . ILE A 1 165 ? 4.628 -2.823 -21.356 1.00 96.69 165 ILE A C 1
ATOM 1292 O O . ILE A 1 165 ? 5.742 -2.401 -21.053 1.00 96.69 165 ILE A O 1
ATOM 1296 N N . ALA A 1 166 ? 4.458 -3.775 -22.278 1.00 96.81 166 ALA A N 1
ATOM 1297 C CA . ALA A 1 166 ? 5.582 -4.408 -22.970 1.00 96.81 166 ALA A CA 1
ATOM 1298 C C . ALA A 1 166 ? 6.440 -3.387 -23.742 1.00 96.81 166 ALA A C 1
ATOM 1300 O O . ALA A 1 166 ? 7.670 -3.446 -23.708 1.00 96.81 166 ALA A O 1
ATOM 1301 N N . SER A 1 167 ? 5.803 -2.412 -24.398 1.00 97.62 167 SER A N 1
ATOM 1302 C CA . SER A 1 167 ? 6.506 -1.320 -25.077 1.00 97.62 167 SER A CA 1
ATOM 1303 C C . SER A 1 167 ? 7.305 -0.447 -24.106 1.00 97.62 167 SER A C 1
ATOM 1305 O O . SER A 1 167 ? 8.444 -0.106 -24.414 1.00 97.62 167 SER A O 1
ATOM 1307 N N . ALA A 1 168 ? 6.738 -0.104 -22.946 1.00 97.56 168 ALA A N 1
ATOM 1308 C CA . ALA A 1 168 ? 7.403 0.709 -21.929 1.00 97.56 168 ALA A CA 1
ATOM 1309 C C . ALA A 1 168 ? 8.597 -0.015 -21.286 1.00 97.56 168 ALA A C 1
ATOM 1311 O O . ALA A 1 168 ? 9.643 0.591 -21.056 1.00 97.56 168 ALA A O 1
ATOM 1312 N N . LEU A 1 169 ? 8.479 -1.329 -21.056 1.00 97.56 169 LEU A N 1
ATOM 1313 C CA . LEU A 1 169 ? 9.593 -2.163 -20.592 1.00 97.56 169 LEU A CA 1
ATOM 1314 C C . LEU A 1 169 ? 10.728 -2.204 -21.622 1.00 97.56 169 LEU A C 1
ATOM 1316 O O . LEU A 1 169 ? 11.894 -2.047 -21.257 1.00 97.56 169 LEU A O 1
ATOM 1320 N N . LYS A 1 170 ? 10.388 -2.350 -22.911 1.00 97.25 170 LYS A N 1
ATOM 1321 C CA . LYS A 1 170 ? 11.356 -2.359 -24.018 1.00 97.25 170 LYS A CA 1
ATOM 1322 C C . LYS A 1 170 ? 12.069 -1.015 -24.192 1.00 97.25 170 LYS A C 1
ATOM 1324 O O . LYS A 1 170 ? 13.245 -1.000 -24.539 1.00 97.25 170 LYS A O 1
ATOM 1329 N N . SER A 1 171 ? 11.374 0.101 -23.978 1.00 97.56 171 SER A N 1
ATOM 1330 C CA . SER A 1 171 ? 11.961 1.447 -24.038 1.00 97.56 171 SER A CA 1
ATOM 1331 C C . SER A 1 171 ? 12.617 1.889 -22.727 1.00 97.56 171 SER A C 1
ATOM 1333 O O . SER A 1 171 ? 13.180 2.980 -22.679 1.00 97.56 171 SER A O 1
ATOM 1335 N N . HIS A 1 172 ? 12.552 1.060 -21.679 1.00 97.50 172 HIS A N 1
ATOM 1336 C CA . HIS A 1 172 ? 13.014 1.378 -20.328 1.00 97.50 172 HIS A CA 1
ATOM 1337 C C . HIS A 1 172 ? 12.437 2.701 -19.799 1.00 97.50 172 HIS A C 1
ATOM 1339 O O . HIS A 1 172 ? 13.140 3.472 -19.154 1.00 97.50 172 HIS A O 1
ATOM 1345 N N . ASN A 1 173 ? 11.160 2.965 -20.089 1.00 97.50 173 ASN A N 1
ATOM 1346 C CA . ASN A 1 173 ? 10.448 4.146 -19.614 1.00 97.50 173 ASN A CA 1
ATOM 1347 C C . ASN A 1 173 ? 9.655 3.799 -18.349 1.00 97.50 173 ASN A C 1
ATOM 1349 O O . ASN A 1 173 ? 8.525 3.309 -18.418 1.00 97.50 173 ASN A O 1
ATOM 1353 N N . GLU A 1 174 ? 10.255 4.047 -17.185 1.00 97.75 174 GLU A N 1
ATOM 1354 C CA . GLU A 1 174 ? 9.686 3.721 -15.875 1.00 97.75 174 GLU A CA 1
ATOM 1355 C C . GLU A 1 174 ? 8.337 4.408 -15.618 1.00 97.75 174 GLU A C 1
ATOM 1357 O O . GLU A 1 174 ? 7.448 3.832 -14.992 1.00 97.75 174 GLU A O 1
ATOM 1362 N N . PHE A 1 175 ? 8.159 5.621 -16.149 1.00 97.25 175 PHE A N 1
ATOM 1363 C CA . PHE A 1 175 ? 6.944 6.405 -15.968 1.00 97.25 175 PHE A CA 1
ATOM 1364 C C . PHE A 1 175 ? 5.774 5.817 -16.758 1.00 97.25 175 PHE A C 1
ATOM 1366 O O . PHE A 1 175 ? 4.693 5.612 -16.207 1.00 97.25 175 PHE A O 1
ATOM 1373 N N . GLU A 1 176 ? 5.991 5.515 -18.041 1.00 97.06 176 GLU A N 1
ATOM 1374 C CA . GLU A 1 176 ? 4.978 4.857 -18.871 1.00 97.06 176 GLU A CA 1
ATOM 1375 C C . GLU A 1 176 ? 4.657 3.456 -18.359 1.00 97.06 176 GLU A C 1
ATOM 1377 O O . GLU A 1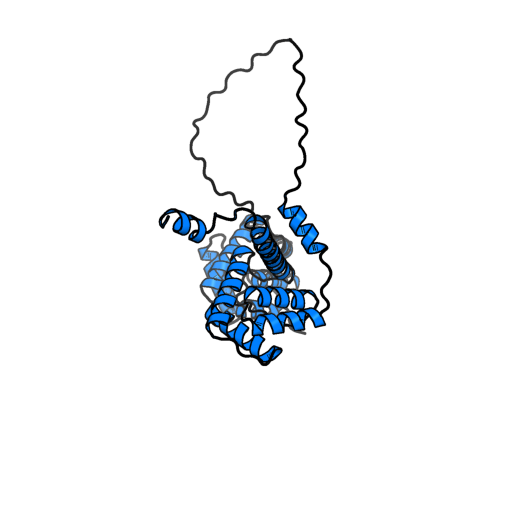 176 ? 3.484 3.086 -18.303 1.00 97.06 176 GLU A O 1
ATOM 1382 N N . PHE A 1 177 ? 5.677 2.697 -17.943 1.00 98.00 177 PHE A N 1
ATOM 1383 C CA . PHE A 1 177 ? 5.481 1.375 -17.361 1.00 98.00 177 PHE A CA 1
ATOM 1384 C C . PHE A 1 177 ? 4.523 1.452 -16.174 1.00 98.00 177 PHE A C 1
ATOM 1386 O O . PHE A 1 177 ? 3.488 0.787 -16.184 1.00 98.00 177 PHE A O 1
ATOM 1393 N N . LEU A 1 178 ? 4.826 2.307 -15.193 1.00 97.62 178 LEU A N 1
ATOM 1394 C CA . LEU A 1 178 ? 4.028 2.416 -13.979 1.00 97.62 178 LEU A CA 1
ATOM 1395 C C . LEU A 1 178 ? 2.604 2.907 -14.275 1.00 97.62 178 LEU A C 1
ATOM 1397 O O . LEU A 1 178 ? 1.639 2.353 -13.752 1.00 97.62 178 LEU A O 1
ATOM 1401 N N . LEU A 1 179 ? 2.454 3.891 -15.167 1.00 96.62 179 LEU A N 1
ATOM 1402 C CA . LEU A 1 179 ? 1.151 4.404 -15.591 1.00 96.62 179 LEU A CA 1
ATOM 1403 C C . LEU A 1 179 ? 0.264 3.301 -16.194 1.00 96.62 179 LEU A C 1
ATOM 1405 O O . LEU A 1 179 ? -0.894 3.137 -15.796 1.00 96.62 179 LEU A O 1
ATOM 1409 N N . TYR A 1 180 ? 0.791 2.537 -17.154 1.00 96.88 180 TYR A N 1
ATOM 1410 C CA . TYR A 1 180 ? 0.017 1.489 -17.822 1.00 96.88 180 TYR A CA 1
ATOM 1411 C C . TYR A 1 180 ? -0.204 0.271 -16.923 1.00 96.88 180 TYR A C 1
ATOM 1413 O O . TYR A 1 180 ? -1.286 -0.315 -16.957 1.00 96.88 180 TYR A O 1
ATOM 1421 N N . TYR A 1 181 ? 0.770 -0.067 -16.079 1.00 96.81 181 TYR A N 1
ATOM 1422 C CA . TYR A 1 181 ? 0.659 -1.145 -15.102 1.00 96.81 181 TYR A CA 1
ATOM 1423 C C . TYR A 1 181 ? -0.451 -0.875 -14.080 1.00 96.81 181 TYR A C 1
ATOM 1425 O O . TYR A 1 181 ? -1.337 -1.706 -13.894 1.00 96.81 181 TYR A O 1
ATOM 1433 N N . LEU A 1 182 ? -0.483 0.321 -13.483 1.00 95.31 182 LEU A N 1
ATOM 1434 C CA . LEU A 1 182 ? -1.542 0.702 -12.543 1.00 95.31 182 LEU A CA 1
ATOM 1435 C C . LEU A 1 182 ? -2.914 0.821 -13.211 1.00 95.31 182 LEU A C 1
ATOM 1437 O O . LEU A 1 182 ? -3.926 0.449 -12.617 1.00 95.31 182 LEU A O 1
ATOM 1441 N N . SER A 1 183 ? -2.960 1.275 -14.466 1.00 94.56 183 SER A N 1
ATOM 1442 C CA . SER A 1 183 ? -4.198 1.261 -15.256 1.00 94.56 183 SER A CA 1
ATOM 1443 C C . SER A 1 183 ? -4.713 -0.170 -15.445 1.00 94.56 183 SER A C 1
ATOM 1445 O O . SER A 1 183 ? -5.905 -0.431 -15.298 1.00 94.56 183 SER A O 1
ATOM 1447 N N . PHE A 1 184 ? -3.815 -1.121 -15.710 1.00 94.56 184 PHE A N 1
ATOM 1448 C CA . PHE A 1 184 ? -4.165 -2.534 -15.825 1.00 94.56 184 PHE A CA 1
ATOM 1449 C C . PHE A 1 184 ? -4.700 -3.108 -14.502 1.00 94.56 184 PHE A C 1
ATOM 1451 O O . PHE A 1 184 ? -5.725 -3.793 -14.525 1.00 94.56 184 PHE A O 1
ATOM 1458 N N . VAL A 1 185 ? -4.091 -2.765 -13.355 1.00 92.94 185 VAL A N 1
ATOM 1459 C CA . VAL A 1 185 ? -4.612 -3.123 -12.016 1.00 92.94 185 VAL A CA 1
ATOM 1460 C C . VAL A 1 185 ? -6.035 -2.587 -11.834 1.00 92.94 185 VAL A C 1
ATOM 1462 O O . VAL A 1 185 ? -6.944 -3.342 -11.493 1.00 92.94 185 VAL A O 1
ATOM 1465 N N . LYS A 1 186 ? -6.256 -1.296 -12.124 1.00 90.38 186 LYS A N 1
ATOM 1466 C CA . LYS A 1 186 ? -7.558 -0.625 -11.962 1.00 90.38 186 LYS A CA 1
ATOM 1467 C C . LYS A 1 186 ? -8.681 -1.301 -12.742 1.00 90.38 186 LYS A C 1
ATOM 1469 O O . LYS A 1 186 ? -9.813 -1.340 -12.271 1.00 90.38 186 LYS A O 1
ATOM 1474 N N . HIS A 1 187 ? -8.386 -1.876 -13.904 1.00 88.75 187 HIS A N 1
ATOM 1475 C CA . HIS A 1 187 ? -9.372 -2.608 -14.699 1.00 88.75 187 HIS A CA 1
ATOM 1476 C C . HIS A 1 187 ? -9.589 -4.060 -14.234 1.00 88.75 187 HIS A C 1
ATOM 1478 O O . HIS A 1 187 ? -10.106 -4.886 -14.988 1.00 88.75 187 HIS A O 1
ATOM 1484 N N . GLY A 1 188 ? -9.216 -4.402 -12.999 1.00 85.75 188 GLY A N 1
ATOM 1485 C CA . GLY A 1 188 ? -9.373 -5.745 -12.442 1.00 85.75 188 GLY A CA 1
ATOM 1486 C C . GLY A 1 188 ? -8.337 -6.726 -12.981 1.00 85.75 188 GLY A C 1
ATOM 1487 O O . GLY A 1 188 ? -8.633 -7.908 -13.156 1.00 85.75 188 GLY A O 1
ATOM 1488 N N . GLY A 1 189 ? -7.148 -6.239 -13.337 1.00 85.12 189 GLY A N 1
ATOM 1489 C CA . GLY A 1 189 ? -5.971 -7.096 -13.321 1.00 85.12 189 GLY A CA 1
ATOM 1490 C C . GLY A 1 189 ? -5.681 -7.515 -11.877 1.00 85.12 189 GLY A C 1
ATOM 1491 O O . GLY A 1 189 ? -5.955 -6.760 -10.949 1.00 85.12 189 GLY A O 1
ATOM 1492 N N . GLN A 1 190 ? -5.085 -8.690 -11.692 1.00 78.88 190 GLN A N 1
ATOM 1493 C CA . GLN A 1 190 ? -4.602 -9.164 -10.389 1.00 78.88 190 GLN A CA 1
ATOM 1494 C C . GLN A 1 190 ? -3.069 -9.057 -10.258 1.00 78.88 190 GLN A C 1
ATOM 1496 O O . GLN A 1 190 ? -2.443 -10.038 -9.861 1.00 78.88 190 GLN A O 1
ATOM 1501 N N . PRO A 1 191 ? -2.397 -7.962 -10.674 1.00 78.06 191 PRO A N 1
ATOM 1502 C CA . PRO A 1 191 ? -0.951 -7.945 -10.607 1.00 78.06 191 PRO A CA 1
ATOM 1503 C C . PRO A 1 191 ? -0.508 -7.443 -9.218 1.00 78.06 191 PRO A C 1
ATOM 1505 O O . PRO A 1 191 ? -1.160 -6.602 -8.594 1.00 78.06 191 PRO A O 1
ATOM 1508 N N . GLU A 1 192 ? 0.593 -7.991 -8.712 1.00 91.69 192 GLU A N 1
ATOM 1509 C CA . GLU A 1 192 ? 1.124 -7.616 -7.401 1.00 91.69 192 GLU A CA 1
ATOM 1510 C C . GLU A 1 192 ? 1.608 -6.157 -7.403 1.00 91.69 192 GLU A C 1
ATOM 1512 O O . GLU A 1 192 ? 2.086 -5.645 -8.415 1.00 91.69 192 GLU A O 1
ATOM 1517 N N . ILE A 1 193 ? 1.523 -5.479 -6.263 1.00 93.19 193 ILE A N 1
ATOM 1518 C CA . ILE A 1 193 ? 2.133 -4.161 -6.056 1.00 93.19 193 ILE A CA 1
ATOM 1519 C C . ILE A 1 193 ? 3.060 -4.229 -4.840 1.00 93.19 193 ILE A C 1
ATOM 1521 O O . ILE A 1 193 ? 2.752 -4.963 -3.898 1.00 93.19 193 ILE A O 1
ATOM 1525 N N . PRO A 1 194 ? 4.192 -3.507 -4.837 1.00 94.00 194 PRO A N 1
ATOM 1526 C CA . PRO A 1 194 ? 4.992 -3.358 -3.629 1.00 94.00 194 PRO A CA 1
ATOM 1527 C C . PRO A 1 194 ? 4.223 -2.531 -2.597 1.00 94.00 194 PRO A C 1
ATOM 1529 O O . PRO A 1 194 ? 3.813 -1.405 -2.890 1.00 94.00 194 PRO A O 1
ATOM 1532 N N . LEU A 1 195 ? 4.018 -3.107 -1.415 1.00 91.56 195 LEU A N 1
ATOM 1533 C CA . LEU A 1 195 ? 3.380 -2.449 -0.267 1.00 91.56 195 LEU A CA 1
ATOM 1534 C C . LEU A 1 195 ? 4.415 -1.999 0.768 1.00 91.56 195 LEU A C 1
ATOM 1536 O O . LEU A 1 195 ? 4.126 -1.162 1.617 1.00 91.56 195 LEU A O 1
ATOM 1540 N N . GLU A 1 196 ? 5.620 -2.549 0.676 1.00 91.19 196 GLU A N 1
ATOM 1541 C CA . GLU A 1 196 ? 6.756 -2.225 1.514 1.00 91.19 196 GLU A CA 1
ATOM 1542 C C . GLU A 1 196 ? 7.203 -0.771 1.275 1.00 91.19 196 GLU A C 1
ATOM 1544 O O . GLU A 1 196 ? 7.070 -0.246 0.169 1.00 91.19 196 GLU A O 1
ATOM 1549 N N . LEU A 1 197 ? 7.774 -0.125 2.298 1.00 89.38 197 LEU A N 1
ATOM 1550 C CA . LEU A 1 197 ? 8.338 1.233 2.193 1.00 89.38 197 LEU A CA 1
ATOM 1551 C C . LEU A 1 197 ? 9.868 1.236 2.052 1.00 89.38 197 LEU A C 1
ATOM 1553 O O . LEU A 1 197 ? 10.466 2.243 1.672 1.00 89.38 197 LEU A O 1
ATOM 1557 N N . ASN A 1 198 ? 10.520 0.102 2.319 1.00 92.94 198 ASN A N 1
ATOM 1558 C CA . ASN A 1 198 ? 11.961 -0.026 2.154 1.00 92.94 198 ASN A CA 1
ATOM 1559 C C . ASN A 1 198 ? 12.340 -0.047 0.664 1.00 92.94 198 ASN A C 1
ATOM 1561 O O . ASN A 1 198 ? 11.864 -0.887 -0.100 1.00 92.94 198 ASN A O 1
ATOM 1565 N N . HIS A 1 199 ? 13.260 0.838 0.272 1.00 95.75 199 HIS A N 1
ATOM 1566 C CA . HIS A 1 199 ? 13.721 0.987 -1.113 1.00 95.75 199 HIS A CA 1
ATOM 1567 C C . HIS A 1 199 ? 14.193 -0.337 -1.739 1.00 95.75 199 HIS A C 1
ATOM 1569 O O . HIS A 1 199 ? 13.743 -0.704 -2.822 1.00 95.75 199 HIS A O 1
ATOM 1575 N N . SER A 1 200 ? 15.029 -1.104 -1.032 1.00 95.38 200 SER A N 1
ATOM 1576 C CA . SER A 1 200 ? 15.575 -2.370 -1.544 1.00 95.38 200 SER A CA 1
ATOM 1577 C C . SER A 1 200 ? 14.510 -3.463 -1.697 1.00 95.38 200 SER A C 1
ATOM 1579 O O . SER A 1 200 ? 14.530 -4.209 -2.682 1.00 95.38 200 SER A O 1
ATOM 1581 N N . SER A 1 201 ? 13.536 -3.510 -0.782 1.00 95.88 201 SER A N 1
ATOM 1582 C CA . SER A 1 201 ? 12.399 -4.433 -0.850 1.00 95.88 201 SER A CA 1
ATOM 1583 C C . SER A 1 201 ? 11.492 -4.104 -2.033 1.00 95.88 201 SER A C 1
ATOM 1585 O O . SER A 1 201 ? 11.168 -4.995 -2.818 1.00 95.88 201 SER A O 1
ATOM 1587 N N . ILE A 1 202 ? 11.159 -2.822 -2.227 1.00 96.62 202 ILE A N 1
ATOM 1588 C CA . ILE A 1 202 ? 10.362 -2.353 -3.371 1.00 96.62 202 ILE A CA 1
ATOM 1589 C C . ILE A 1 202 ? 11.067 -2.679 -4.688 1.00 96.62 202 ILE A C 1
ATOM 1591 O O . ILE A 1 202 ? 10.439 -3.194 -5.613 1.00 96.62 202 ILE A O 1
ATOM 1595 N N . GLN A 1 203 ? 12.372 -2.411 -4.774 1.00 97.88 203 GLN A N 1
ATOM 1596 C CA . GLN A 1 203 ? 13.149 -2.680 -5.979 1.00 97.88 203 GLN A CA 1
ATOM 1597 C C . GLN A 1 203 ? 13.134 -4.174 -6.328 1.00 97.88 203 GLN A C 1
ATOM 1599 O O . GLN A 1 203 ? 12.827 -4.539 -7.464 1.00 97.88 203 GLN A O 1
ATOM 1604 N N . SER A 1 204 ? 13.393 -5.034 -5.339 1.00 97.00 204 SER A N 1
ATOM 1605 C CA . SER A 1 204 ? 13.374 -6.494 -5.504 1.00 97.00 204 SER A CA 1
ATOM 1606 C C . SER A 1 204 ? 11.981 -7.000 -5.892 1.00 97.00 204 SER A C 1
ATOM 1608 O O . SER A 1 204 ? 11.836 -7.899 -6.723 1.00 97.00 204 SER A O 1
ATOM 1610 N N . LYS A 1 205 ? 10.929 -6.395 -5.328 1.00 97.25 205 LYS A N 1
ATOM 1611 C CA . LYS A 1 205 ? 9.539 -6.709 -5.664 1.00 97.25 205 LYS A CA 1
ATOM 1612 C C . LYS A 1 205 ? 9.217 -6.342 -7.110 1.00 97.25 205 LYS A C 1
ATOM 1614 O O . LYS A 1 205 ? 8.634 -7.162 -7.817 1.00 97.25 205 LYS A O 1
ATOM 1619 N N . TRP A 1 206 ? 9.622 -5.157 -7.570 1.00 97.62 206 TRP A N 1
ATOM 1620 C CA . TRP A 1 206 ? 9.441 -4.747 -8.964 1.00 97.62 206 TRP A CA 1
ATOM 1621 C C . TRP A 1 206 ? 10.170 -5.663 -9.937 1.00 97.62 206 TRP A C 1
ATOM 1623 O O . TRP A 1 206 ? 9.588 -6.062 -10.944 1.00 97.62 206 TRP A O 1
ATOM 1633 N N . GLU A 1 207 ? 11.412 -6.027 -9.627 1.00 97.75 207 GLU A N 1
ATOM 1634 C CA . GLU A 1 207 ? 12.184 -6.978 -10.423 1.00 97.75 207 GLU A CA 1
ATOM 1635 C C . GLU A 1 207 ? 11.458 -8.322 -10.540 1.00 97.75 207 GLU A C 1
ATOM 1637 O O . GLU A 1 207 ? 11.233 -8.813 -11.648 1.00 97.75 207 GLU A O 1
ATOM 1642 N N . ARG A 1 208 ? 10.980 -8.862 -9.413 1.00 97.31 208 ARG A N 1
ATOM 1643 C CA . ARG A 1 208 ? 10.207 -10.108 -9.379 1.00 97.31 208 ARG A CA 1
ATOM 1644 C C . ARG A 1 208 ? 8.921 -10.022 -10.199 1.00 97.31 208 ARG A C 1
ATOM 1646 O O . ARG A 1 208 ? 8.639 -10.941 -10.959 1.00 97.31 208 ARG A O 1
ATOM 1653 N N . ILE A 1 209 ? 8.156 -8.940 -10.048 1.00 95.56 209 ILE A N 1
ATOM 1654 C CA . ILE A 1 209 ? 6.908 -8.685 -10.785 1.00 95.56 209 ILE A CA 1
ATOM 1655 C C . ILE A 1 209 ? 7.166 -8.644 -12.291 1.00 95.56 209 ILE A C 1
ATOM 1657 O O . ILE A 1 209 ? 6.454 -9.275 -13.070 1.00 95.56 209 ILE A O 1
ATOM 1661 N N . ILE A 1 210 ? 8.175 -7.880 -12.712 1.00 96.62 210 ILE A N 1
ATOM 1662 C CA . ILE A 1 210 ? 8.469 -7.685 -14.131 1.00 96.62 210 ILE A CA 1
ATOM 1663 C C . ILE A 1 210 ? 8.950 -8.997 -14.752 1.00 96.62 210 ILE A C 1
ATOM 1665 O O . ILE A 1 210 ? 8.494 -9.375 -15.835 1.00 96.62 210 ILE A O 1
ATOM 1669 N N . HIS A 1 211 ? 9.807 -9.722 -14.036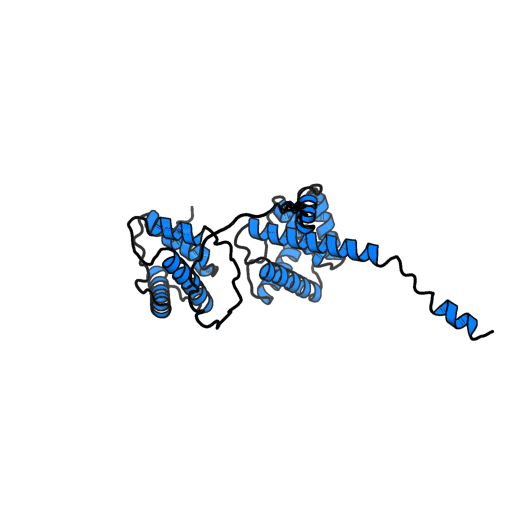 1.00 95.69 211 HIS A N 1
ATOM 1670 C CA . HIS A 1 211 ? 10.304 -11.013 -14.477 1.00 95.69 211 HIS A CA 1
ATOM 1671 C C . HIS A 1 211 ? 9.187 -12.063 -14.563 1.00 95.69 211 HIS A C 1
ATOM 1673 O O . HIS A 1 211 ? 9.060 -12.726 -15.589 1.00 95.69 211 HIS A O 1
ATOM 1679 N N . SER A 1 212 ? 8.337 -12.186 -13.538 1.00 93.62 212 SER A N 1
ATOM 1680 C CA . SER A 1 212 ? 7.300 -13.223 -13.491 1.00 93.62 212 SER A CA 1
ATOM 1681 C C . SER A 1 212 ? 6.160 -12.987 -14.482 1.00 93.62 212 SER A C 1
ATOM 1683 O O . SER A 1 212 ? 5.688 -13.935 -15.105 1.00 93.62 212 SER A O 1
ATOM 1685 N N . LEU A 1 213 ? 5.722 -11.735 -14.653 1.00 91.75 213 LEU A N 1
ATOM 1686 C CA . LEU A 1 213 ? 4.560 -11.415 -15.487 1.00 91.75 213 LEU A CA 1
ATOM 1687 C C . LEU A 1 213 ? 4.914 -11.213 -16.962 1.00 91.75 213 LEU A C 1
ATOM 1689 O O . LEU A 1 213 ? 4.082 -11.483 -17.828 1.00 91.75 213 LEU A O 1
ATOM 1693 N N . TYR A 1 214 ? 6.123 -10.732 -17.259 1.00 92.81 214 TYR A N 1
ATOM 1694 C CA . TYR A 1 214 ? 6.511 -10.345 -18.620 1.00 92.81 214 TYR A CA 1
ATOM 1695 C C . TYR A 1 214 ? 7.724 -11.110 -19.150 1.00 92.81 214 TYR A C 1
ATOM 1697 O O . TYR A 1 214 ? 8.157 -10.837 -20.271 1.00 92.81 214 TYR A O 1
ATOM 1705 N N . ASN A 1 215 ? 8.278 -12.048 -18.371 1.00 95.25 215 ASN A N 1
ATOM 1706 C CA . ASN A 1 215 ? 9.447 -12.854 -18.735 1.00 95.25 215 ASN A CA 1
ATOM 1707 C C . ASN A 1 215 ? 10.592 -11.999 -19.312 1.00 95.25 215 ASN A C 1
ATOM 1709 O O . ASN A 1 215 ? 11.202 -12.326 -20.329 1.00 95.25 215 ASN A O 1
ATOM 1713 N N . THR A 1 216 ? 10.811 -10.831 -18.707 1.00 94.69 216 THR A N 1
ATOM 1714 C CA . THR A 1 216 ? 11.756 -9.814 -19.177 1.00 94.69 216 THR A CA 1
ATOM 1715 C C . THR A 1 216 ? 12.615 -9.353 -18.005 1.00 94.69 216 THR A C 1
ATOM 1717 O O . THR A 1 216 ? 12.138 -9.283 -16.877 1.00 94.69 216 THR A O 1
ATOM 1720 N N . SER A 1 217 ? 13.880 -9.028 -18.272 1.00 95.25 217 SER A N 1
ATOM 1721 C CA . SER A 1 217 ? 14.762 -8.363 -17.311 1.00 95.25 217 SER A CA 1
ATOM 1722 C C . SER A 1 217 ? 15.097 -6.963 -17.809 1.00 95.25 217 SER A C 1
ATOM 1724 O O . SER A 1 217 ? 15.472 -6.785 -18.969 1.00 95.25 217 SER A O 1
ATOM 1726 N N . CYS A 1 218 ? 14.987 -5.970 -16.933 1.00 96.69 218 CYS A N 1
ATOM 1727 C CA . CYS A 1 218 ? 15.408 -4.601 -17.208 1.00 96.69 218 CYS A CA 1
ATOM 1728 C C . CYS A 1 218 ? 16.800 -4.315 -16.611 1.00 96.69 218 CYS A C 1
ATOM 1730 O O . CYS A 1 218 ? 17.255 -5.035 -15.722 1.00 96.69 218 CYS A O 1
ATOM 1732 N N . PRO A 1 219 ? 17.501 -3.265 -17.078 1.00 97.81 219 PRO A N 1
ATOM 1733 C CA . PRO A 1 219 ? 18.751 -2.826 -16.464 1.00 97.81 219 PRO A CA 1
ATOM 1734 C C . PRO A 1 219 ? 18.550 -2.398 -14.997 1.00 97.81 219 PRO A C 1
ATOM 1736 O O . PRO A 1 219 ? 17.518 -1.798 -14.691 1.00 97.81 219 PRO A O 1
ATOM 1739 N N . PRO A 1 220 ? 19.543 -2.559 -14.100 1.00 97.50 220 PRO A N 1
ATOM 1740 C CA . PRO A 1 220 ? 19.421 -2.167 -12.687 1.00 97.50 220 PRO A CA 1
ATOM 1741 C C . PRO A 1 220 ? 18.974 -0.713 -12.472 1.00 97.50 220 PRO A C 1
ATOM 1743 O O . PRO A 1 220 ? 18.215 -0.394 -11.558 1.00 97.50 220 PRO A O 1
ATOM 1746 N N . LEU A 1 221 ? 19.410 0.182 -13.361 1.00 97.44 221 LEU A N 1
ATOM 1747 C CA . LEU A 1 221 ? 19.085 1.603 -13.301 1.00 97.44 221 LEU A CA 1
ATOM 1748 C C . LEU A 1 221 ? 17.592 1.884 -13.553 1.00 97.44 221 LEU A C 1
ATOM 1750 O O . LEU A 1 221 ? 17.060 2.845 -13.001 1.00 97.44 221 LEU A O 1
ATOM 1754 N N . PHE A 1 222 ? 16.910 1.033 -14.328 1.00 98.31 222 PHE A N 1
ATOM 1755 C CA . PHE A 1 222 ? 15.461 1.104 -14.527 1.00 98.31 222 PHE A CA 1
ATOM 1756 C C . PHE A 1 222 ? 14.716 0.814 -13.220 1.00 98.31 222 PHE A C 1
ATOM 1758 O O . PHE A 1 222 ? 13.887 1.620 -12.807 1.00 98.31 222 PHE A O 1
ATOM 1765 N N . TYR A 1 223 ? 15.053 -0.280 -12.525 1.00 98.00 223 TYR A N 1
ATOM 1766 C CA . TYR A 1 223 ? 14.390 -0.643 -11.265 1.00 98.00 223 TYR A CA 1
ATOM 1767 C C . TYR A 1 223 ? 14.603 0.406 -10.175 1.00 98.00 223 TYR A C 1
ATOM 1769 O O . TYR A 1 223 ? 13.670 0.723 -9.438 1.00 98.00 223 TYR A O 1
ATOM 1777 N N . ARG A 1 224 ? 15.801 1.002 -10.114 1.00 97.88 224 ARG A N 1
ATOM 1778 C CA . ARG A 1 224 ? 16.082 2.116 -9.203 1.00 97.88 224 ARG A CA 1
ATOM 1779 C C . ARG A 1 224 ? 15.163 3.310 -9.475 1.00 97.88 224 ARG A C 1
ATOM 1781 O O . ARG A 1 224 ? 14.491 3.772 -8.562 1.00 97.88 224 ARG A O 1
ATOM 1788 N N . ARG A 1 225 ? 15.080 3.773 -10.729 1.00 98.19 225 ARG A N 1
ATOM 1789 C CA . ARG A 1 225 ? 14.219 4.914 -11.099 1.00 98.19 225 ARG A CA 1
ATOM 1790 C C . ARG A 1 225 ? 12.736 4.623 -10.900 1.00 98.19 225 ARG A C 1
ATOM 1792 O O . ARG A 1 225 ? 12.001 5.497 -10.456 1.00 98.19 225 ARG A O 1
ATOM 1799 N N . LEU A 1 226 ? 12.303 3.402 -11.207 1.00 98.25 226 LEU A N 1
ATOM 1800 C CA . LEU A 1 226 ? 10.936 2.952 -10.966 1.00 98.25 226 LEU A CA 1
ATOM 1801 C C . LEU A 1 226 ? 10.596 2.978 -9.470 1.00 98.25 226 LEU A C 1
ATOM 1803 O O . LEU A 1 226 ? 9.531 3.457 -9.092 1.00 98.25 226 LEU A O 1
ATOM 1807 N N . THR A 1 227 ? 11.519 2.517 -8.628 1.00 98.19 227 THR A N 1
ATOM 1808 C CA . THR A 1 227 ? 11.385 2.543 -7.165 1.00 98.19 227 THR A CA 1
ATOM 1809 C C . THR A 1 227 ? 11.325 3.973 -6.638 1.00 98.19 227 THR A C 1
ATOM 1811 O O . THR A 1 227 ? 10.423 4.299 -5.869 1.00 98.19 227 THR A O 1
ATOM 1814 N N . ASP A 1 228 ? 12.216 4.850 -7.107 1.00 97.81 228 ASP A N 1
ATOM 1815 C CA . ASP A 1 228 ? 12.219 6.268 -6.734 1.00 97.81 228 ASP A CA 1
ATOM 1816 C C . ASP A 1 228 ? 10.899 6.948 -7.142 1.00 97.81 228 ASP A C 1
ATOM 1818 O O . ASP A 1 228 ? 10.300 7.689 -6.362 1.00 97.81 228 ASP A O 1
ATOM 1822 N N . LEU A 1 229 ? 10.402 6.673 -8.355 1.00 97.69 229 LEU A N 1
ATOM 1823 C CA . LEU A 1 229 ? 9.114 7.176 -8.834 1.00 97.69 229 LEU A CA 1
ATOM 1824 C C . LEU A 1 229 ? 7.953 6.676 -7.963 1.00 97.69 229 LEU A C 1
ATOM 1826 O O . LEU A 1 229 ? 7.098 7.471 -7.575 1.00 97.69 229 LEU A O 1
ATOM 1830 N N . TRP A 1 230 ? 7.932 5.382 -7.641 1.00 97.06 230 TRP A N 1
ATOM 1831 C CA . TRP A 1 230 ? 6.909 4.759 -6.801 1.00 97.06 230 TRP A CA 1
ATOM 1832 C C . TRP A 1 230 ? 6.876 5.353 -5.391 1.00 97.06 230 TRP A C 1
ATOM 1834 O O . TRP A 1 230 ? 5.822 5.799 -4.940 1.00 97.06 230 TRP A O 1
ATOM 1844 N N . LEU A 1 231 ? 8.031 5.457 -4.729 1.00 96.12 231 LEU A N 1
ATOM 1845 C CA . LEU A 1 231 ? 8.149 6.060 -3.400 1.00 96.12 231 LEU A CA 1
ATOM 1846 C C . LEU A 1 231 ? 7.717 7.526 -3.395 1.00 96.12 231 LEU A C 1
ATOM 1848 O O . LEU A 1 231 ? 6.962 7.940 -2.520 1.00 96.12 231 LEU A O 1
ATOM 1852 N N . ASN A 1 232 ? 8.116 8.309 -4.400 1.00 96.56 232 ASN A N 1
ATOM 1853 C CA . ASN A 1 232 ? 7.677 9.700 -4.525 1.00 96.56 232 ASN A CA 1
ATOM 1854 C C . ASN A 1 232 ? 6.149 9.816 -4.656 1.00 96.56 232 ASN A C 1
ATOM 1856 O O . ASN A 1 232 ? 5.534 10.741 -4.114 1.00 96.56 232 ASN A O 1
ATOM 1860 N N . LEU A 1 233 ? 5.509 8.883 -5.362 1.00 96.00 233 LEU A N 1
ATOM 1861 C CA . LEU A 1 233 ? 4.053 8.843 -5.473 1.00 96.00 233 LEU A CA 1
ATOM 1862 C C . LEU A 1 233 ? 3.390 8.458 -4.150 1.00 96.00 233 LEU A C 1
ATOM 1864 O O . LEU A 1 233 ? 2.434 9.129 -3.763 1.00 96.00 233 LEU A O 1
ATOM 1868 N N . ILE A 1 234 ? 3.920 7.459 -3.438 1.00 95.00 234 ILE A N 1
ATOM 1869 C CA . ILE A 1 234 ? 3.435 7.062 -2.109 1.00 95.00 234 ILE A CA 1
ATOM 1870 C C . ILE A 1 234 ? 3.588 8.215 -1.118 1.00 95.00 234 ILE A C 1
ATOM 1872 O O . ILE A 1 234 ? 2.598 8.649 -0.541 1.00 95.00 234 ILE A O 1
ATOM 1876 N N . HIS A 1 235 ? 4.780 8.798 -0.972 1.00 92.81 235 HIS A N 1
ATOM 1877 C CA . HIS A 1 235 ? 5.020 9.909 -0.041 1.00 92.81 235 HIS A CA 1
ATOM 1878 C C . HIS A 1 235 ? 4.086 11.094 -0.283 1.00 92.81 235 HIS A C 1
ATOM 1880 O O . HIS A 1 235 ? 3.682 11.788 0.643 1.00 92.81 235 HIS A O 1
ATOM 1886 N N . SER A 1 236 ? 3.728 11.326 -1.543 1.00 92.75 236 SER A N 1
ATOM 1887 C CA . SER A 1 236 ? 2.911 12.466 -1.926 1.00 92.75 236 SER A CA 1
ATOM 1888 C C . SER A 1 236 ? 1.405 12.175 -1.983 1.00 92.75 236 SER A C 1
ATOM 1890 O O . SER A 1 236 ? 0.638 13.105 -2.235 1.00 92.75 236 SER A O 1
ATOM 1892 N N . THR A 1 237 ? 0.982 10.922 -1.792 1.00 92.19 237 THR A N 1
ATOM 1893 C CA . THR A 1 237 ? -0.434 10.496 -1.816 1.00 92.19 237 THR A CA 1
ATOM 1894 C C . THR A 1 237 ? -0.872 9.847 -0.494 1.00 92.19 237 THR A C 1
ATOM 1896 O O . THR A 1 237 ? -2.062 9.820 -0.185 1.00 92.19 237 THR A O 1
ATOM 1899 N N . GLY A 1 238 ? 0.083 9.375 0.308 1.00 90.12 238 GLY A N 1
ATOM 1900 C CA . GLY A 1 238 ? -0.118 8.567 1.505 1.00 90.12 238 GLY A CA 1
ATOM 1901 C C . GLY A 1 238 ? 0.104 7.064 1.257 1.00 90.12 238 GLY A C 1
ATOM 1902 O O . GLY A 1 238 ? 0.260 6.635 0.109 1.00 90.12 238 GLY A O 1
ATOM 1903 N N . PRO A 1 239 ? 0.118 6.255 2.331 1.00 88.31 239 PRO A N 1
ATOM 1904 C CA . PRO A 1 239 ? 0.309 4.807 2.254 1.00 88.31 239 PRO A CA 1
ATOM 1905 C C . PRO A 1 239 ? -0.832 4.103 1.502 1.00 88.31 239 PRO A C 1
ATOM 1907 O O . PRO A 1 239 ? -1.993 4.530 1.535 1.00 88.31 239 PRO A O 1
ATOM 1910 N N . ILE A 1 240 ? -0.512 2.988 0.837 1.00 89.81 240 ILE A N 1
ATOM 1911 C CA . ILE A 1 240 ? -1.459 2.211 0.022 1.00 89.81 240 ILE A CA 1
ATOM 1912 C C . ILE A 1 240 ? -2.221 1.227 0.915 1.00 89.81 240 ILE A C 1
ATOM 1914 O O . ILE A 1 240 ? -1.973 0.028 0.918 1.00 89.81 240 ILE A O 1
ATOM 1918 N N . ILE A 1 241 ? -3.169 1.756 1.685 1.00 85.56 241 ILE A N 1
ATOM 1919 C CA . ILE A 1 241 ? -4.035 0.958 2.572 1.00 85.56 241 ILE A CA 1
ATOM 1920 C C . ILE A 1 241 ? -5.310 0.452 1.881 1.00 85.56 241 ILE A C 1
ATOM 1922 O O . ILE A 1 241 ? -6.063 -0.330 2.453 1.00 85.56 241 ILE A O 1
ATOM 1926 N N . SER A 1 242 ? -5.602 0.926 0.666 1.00 88.12 242 SER A N 1
ATOM 1927 C CA . SER A 1 242 ? -6.820 0.574 -0.067 1.00 88.12 242 SER A CA 1
ATOM 1928 C C . SER A 1 242 ? -6.648 0.715 -1.581 1.00 88.12 242 SER A C 1
ATOM 1930 O O . SER A 1 242 ? -5.748 1.406 -2.065 1.00 88.12 242 SER A O 1
ATOM 1932 N N . GLN A 1 243 ? -7.561 0.113 -2.351 1.00 86.88 243 GLN A N 1
ATOM 1933 C CA . GL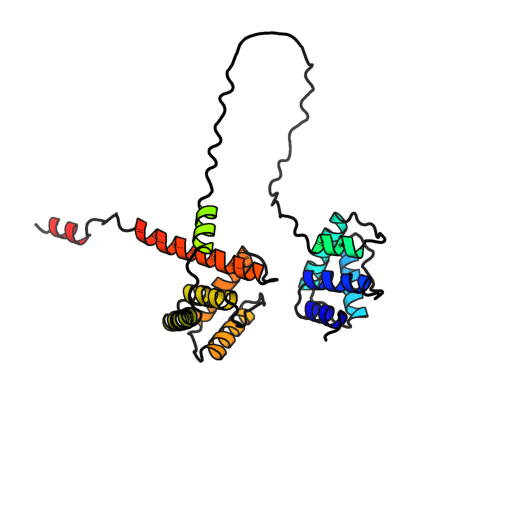N A 1 243 ? -7.624 0.328 -3.803 1.00 86.88 243 GLN A CA 1
ATOM 1934 C C . GLN A 1 243 ? -7.869 1.799 -4.168 1.00 86.88 243 GLN A C 1
ATOM 1936 O O . GLN A 1 243 ? -7.359 2.283 -5.174 1.00 86.88 243 GLN A O 1
ATOM 1941 N N . GLU A 1 244 ? -8.598 2.537 -3.330 1.00 87.12 244 GLU A N 1
ATOM 1942 C CA . GLU A 1 244 ? -8.813 3.971 -3.527 1.00 87.12 244 GLU A CA 1
ATOM 1943 C C . GLU A 1 244 ? -7.490 4.753 -3.455 1.00 87.12 244 GLU A C 1
ATOM 1945 O O . GLU A 1 244 ? -7.258 5.651 -4.264 1.00 87.12 244 GLU A O 1
ATOM 1950 N N . ALA A 1 245 ? -6.587 4.385 -2.535 1.00 89.06 245 ALA A N 1
ATOM 1951 C CA . ALA A 1 245 ? -5.256 4.989 -2.454 1.00 89.06 245 ALA A CA 1
ATOM 1952 C C . ALA A 1 245 ? -4.442 4.725 -3.733 1.00 89.06 245 ALA A C 1
ATOM 1954 O O . ALA A 1 245 ? -3.821 5.641 -4.275 1.00 89.06 245 ALA A O 1
ATOM 1955 N N . LEU A 1 246 ? -4.525 3.508 -4.279 1.00 91.81 246 LEU A N 1
ATOM 1956 C CA . LEU A 1 246 ? -3.902 3.165 -5.559 1.00 91.81 246 LEU A CA 1
ATOM 1957 C C . LEU A 1 246 ? -4.465 4.002 -6.720 1.00 91.81 246 LEU A C 1
ATOM 1959 O O . LEU A 1 246 ? -3.721 4.435 -7.601 1.00 91.81 246 LEU A O 1
ATOM 1963 N N . PHE A 1 247 ? -5.774 4.265 -6.725 1.00 90.81 247 PHE A N 1
ATOM 1964 C CA . PHE A 1 247 ? -6.407 5.080 -7.763 1.00 90.81 247 PHE A CA 1
ATOM 1965 C C . PHE A 1 247 ? -5.996 6.547 -7.687 1.00 90.81 247 PHE A C 1
ATOM 1967 O O . PHE A 1 247 ? -5.790 7.151 -8.736 1.00 90.81 247 PHE A O 1
ATOM 1974 N N . LYS A 1 248 ? -5.780 7.090 -6.485 1.00 92.06 248 LYS A N 1
ATOM 1975 C CA . LYS A 1 248 ? -5.216 8.438 -6.309 1.00 92.06 248 LYS A CA 1
ATOM 1976 C C . LYS A 1 248 ? -3.784 8.531 -6.838 1.00 92.06 248 LYS A C 1
ATOM 1978 O O . LYS A 1 248 ? -3.430 9.516 -7.483 1.00 92.06 248 LYS A O 1
ATOM 1983 N N . ILE A 1 249 ? -2.973 7.489 -6.635 1.00 94.62 249 ILE A N 1
ATOM 1984 C CA . ILE A 1 249 ? -1.625 7.410 -7.223 1.00 94.62 249 ILE A CA 1
ATOM 1985 C C . ILE A 1 249 ? -1.704 7.415 -8.756 1.00 94.62 249 ILE A C 1
ATOM 1987 O O . ILE A 1 249 ? -0.978 8.165 -9.413 1.00 94.62 249 ILE A O 1
ATOM 1991 N N . LEU A 1 250 ? -2.598 6.606 -9.334 1.00 94.88 250 LEU A N 1
ATOM 1992 C CA . LEU A 1 250 ? -2.803 6.559 -10.783 1.00 94.88 250 LEU A CA 1
ATOM 1993 C C . LEU A 1 250 ? -3.275 7.911 -11.339 1.00 94.88 250 LEU A C 1
ATOM 1995 O O . LEU A 1 250 ? -2.744 8.375 -12.346 1.00 94.88 250 LEU A O 1
ATOM 1999 N N . GLU A 1 251 ? -4.231 8.558 -10.680 1.00 91.81 251 GLU A N 1
ATOM 2000 C CA . GLU A 1 251 ? -4.732 9.881 -11.057 1.00 91.81 251 GLU A CA 1
ATOM 2001 C C . GLU A 1 251 ? -3.601 10.918 -11.068 1.00 91.81 251 GLU A C 1
ATOM 2003 O O . GLU A 1 251 ? -3.419 11.649 -12.043 1.00 91.81 251 GLU A O 1
ATOM 2008 N N . LYS A 1 252 ? -2.755 10.915 -10.034 1.00 93.88 252 LYS A N 1
ATOM 2009 C CA . LYS A 1 252 ? -1.582 11.788 -9.954 1.00 93.88 252 LYS A CA 1
ATOM 2010 C C . LYS A 1 252 ? -0.586 11.542 -11.087 1.00 93.88 252 LYS A C 1
ATOM 2012 O O . LYS A 1 252 ? -0.079 12.498 -11.676 1.00 93.88 252 LYS A O 1
ATOM 2017 N N . LEU A 1 253 ? -0.331 10.280 -11.431 1.00 94.81 253 LEU A N 1
ATOM 2018 C CA . LEU A 1 253 ? 0.485 9.913 -12.593 1.00 94.81 253 LEU A CA 1
ATOM 2019 C C . LEU A 1 253 ? -0.122 10.425 -13.905 1.00 94.81 253 LEU A C 1
ATOM 2021 O O . LEU A 1 253 ? 0.600 10.949 -14.753 1.00 94.81 253 LEU A O 1
ATOM 2025 N N . GLN A 1 254 ? -1.441 10.322 -14.072 1.00 93.56 254 GLN A N 1
ATOM 2026 C CA . GLN A 1 254 ? -2.142 10.818 -15.258 1.00 93.56 254 GLN A CA 1
ATOM 2027 C C . GLN A 1 254 ? -2.040 12.344 -15.381 1.00 93.56 254 GLN A C 1
ATOM 2029 O O . GLN A 1 254 ? -1.734 12.842 -16.465 1.00 93.56 254 GLN A O 1
ATOM 2034 N N . ILE A 1 255 ? -2.192 13.082 -14.276 1.00 89.94 255 ILE A N 1
ATOM 2035 C CA . ILE A 1 255 ? -1.981 14.539 -14.234 1.00 89.94 255 ILE A CA 1
ATOM 2036 C C . ILE A 1 255 ? -0.537 14.891 -14.627 1.00 89.94 255 ILE A C 1
ATOM 2038 O O . ILE A 1 255 ? -0.303 15.782 -15.443 1.00 89.94 255 ILE A O 1
ATOM 2042 N N . GLN A 1 256 ? 0.458 14.163 -14.115 1.00 92.44 256 GLN A N 1
ATOM 2043 C CA . GLN A 1 256 ? 1.855 14.390 -14.506 1.00 92.44 256 GLN A CA 1
ATOM 2044 C C . GLN A 1 256 ? 2.094 14.103 -15.998 1.00 92.44 256 GLN A C 1
ATOM 2046 O O . GLN A 1 256 ? 2.886 14.794 -16.645 1.00 92.44 256 GLN A O 1
ATOM 2051 N N . ALA A 1 257 ? 1.405 13.112 -16.570 1.00 90.50 257 ALA A N 1
ATOM 2052 C CA . ALA A 1 257 ? 1.504 12.776 -17.988 1.00 90.50 257 ALA A CA 1
ATOM 2053 C C . ALA A 1 257 ? 0.911 13.877 -18.887 1.00 90.50 257 ALA A C 1
ATOM 2055 O O . ALA A 1 257 ? 1.506 14.226 -19.916 1.00 90.50 257 ALA A O 1
ATOM 2056 N N . THR A 1 258 ? -0.226 14.468 -18.497 1.00 86.56 258 THR A N 1
ATOM 2057 C CA . THR A 1 258 ? -0.845 15.575 -19.247 1.00 86.56 258 THR A CA 1
ATOM 2058 C C . THR A 1 258 ? 0.000 16.843 -19.168 1.00 86.56 258 THR A C 1
ATOM 2060 O O . THR A 1 258 ? 0.234 17.478 -20.198 1.00 86.56 258 THR A O 1
ATOM 2063 N N . GLN A 1 259 ? 0.549 17.167 -17.993 1.00 86.69 259 GLN A N 1
ATOM 2064 C CA . GLN A 1 259 ? 1.442 18.315 -17.806 1.00 86.69 259 GLN A CA 1
ATOM 2065 C C . GLN A 1 259 ? 2.714 18.201 -18.657 1.00 86.69 259 GLN A C 1
ATOM 2067 O O . GLN A 1 259 ? 3.075 19.149 -19.362 1.00 86.69 259 GLN A O 1
ATOM 2072 N N . LYS A 1 260 ? 3.358 17.023 -18.675 1.00 85.12 260 LYS A N 1
ATOM 2073 C CA . LYS A 1 260 ? 4.525 16.764 -19.538 1.00 85.12 260 LYS A CA 1
ATOM 2074 C C . LYS A 1 260 ? 4.186 16.918 -21.025 1.00 85.12 260 LYS A C 1
ATOM 2076 O O . LYS A 1 260 ? 4.984 17.473 -21.773 1.00 85.12 260 LYS A O 1
ATOM 2081 N N . SER A 1 261 ? 2.994 16.493 -21.445 1.00 81.38 261 SER A N 1
ATOM 2082 C CA . SER A 1 261 ? 2.542 16.599 -22.842 1.00 81.38 261 SER A CA 1
ATOM 2083 C C . SER A 1 261 ? 2.206 18.040 -23.258 1.00 81.38 261 SER A C 1
ATOM 2085 O O . SER A 1 261 ? 2.470 18.439 -24.394 1.00 81.38 261 SER A O 1
ATOM 2087 N N . GLY A 1 262 ? 1.642 18.842 -22.347 1.00 74.94 262 GLY A N 1
ATOM 2088 C CA . GLY A 1 262 ? 1.312 20.251 -22.585 1.00 74.94 262 GLY A CA 1
ATOM 2089 C C . GLY A 1 262 ? 2.543 21.158 -22.667 1.00 74.94 262 GLY A C 1
ATOM 2090 O O . GLY A 1 262 ? 2.605 22.041 -23.525 1.00 74.94 262 GLY A O 1
ATOM 2091 N N . ALA A 1 263 ? 3.564 20.895 -21.846 1.00 65.81 263 ALA A N 1
ATOM 2092 C CA . ALA A 1 263 ? 4.812 21.660 -21.842 1.00 65.81 263 ALA A CA 1
ATOM 2093 C C . ALA A 1 263 ? 5.552 21.620 -23.196 1.00 65.81 263 ALA A C 1
ATOM 2095 O O . ALA A 1 263 ? 6.199 22.593 -23.5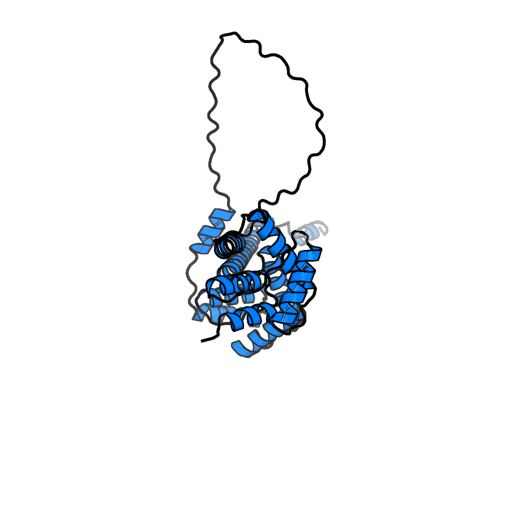84 1.00 65.81 263 ALA A O 1
ATOM 2096 N N . VAL A 1 264 ? 5.412 20.527 -23.953 1.00 59.66 264 VAL A N 1
ATOM 2097 C CA . VAL A 1 264 ? 6.050 20.358 -25.270 1.00 59.66 264 VAL A CA 1
ATOM 2098 C C . VAL A 1 264 ? 5.386 21.225 -26.351 1.00 59.66 264 VAL A C 1
ATOM 2100 O O . VAL A 1 264 ? 6.054 21.677 -27.280 1.00 59.66 264 VAL A O 1
ATOM 2103 N N . LYS A 1 265 ? 4.087 21.532 -26.227 1.00 59.16 265 LYS A N 1
ATOM 2104 C CA . LYS A 1 265 ? 3.374 22.350 -27.225 1.00 59.16 265 LYS A CA 1
ATOM 2105 C C . LYS A 1 265 ? 3.680 23.845 -27.099 1.00 59.16 265 LYS A C 1
ATOM 2107 O O . LYS A 1 265 ? 3.763 24.529 -28.115 1.00 59.16 265 LYS A O 1
ATOM 2112 N N . ASN A 1 266 ? 3.950 24.337 -25.889 1.00 56.19 266 ASN A N 1
ATOM 2113 C CA . ASN A 1 266 ? 4.243 25.758 -25.658 1.00 56.19 266 ASN A CA 1
ATOM 2114 C C . ASN A 1 266 ? 5.718 26.144 -25.887 1.00 56.19 266 ASN A C 1
ATOM 2116 O O . ASN A 1 266 ? 6.030 27.329 -25.991 1.00 56.19 266 ASN A O 1
ATOM 2120 N N . SER A 1 267 ? 6.635 25.179 -26.018 1.00 54.53 267 SER A N 1
ATOM 2121 C CA . SER A 1 267 ? 8.053 25.449 -26.317 1.00 54.53 267 SER A CA 1
ATOM 2122 C C . SER A 1 267 ? 8.369 25.560 -27.818 1.00 54.53 267 SER A C 1
ATOM 2124 O O . SER A 1 267 ? 9.480 25.941 -28.186 1.00 54.53 267 SER A O 1
ATOM 2126 N N . SER A 1 268 ? 7.390 25.317 -28.698 1.00 49.22 268 SER A N 1
ATOM 2127 C CA . SER A 1 268 ? 7.578 25.285 -30.160 1.00 49.22 268 SER A CA 1
ATOM 2128 C C . SER A 1 268 ? 7.401 26.639 -30.880 1.00 49.22 268 SER A C 1
ATOM 2130 O O . SER A 1 268 ? 7.344 26.667 -32.105 1.00 49.22 268 SER A O 1
ATOM 2132 N N . GLN A 1 269 ? 7.350 27.779 -30.172 1.00 49.69 269 GLN A N 1
ATOM 2133 C CA . GLN A 1 269 ? 7.145 29.108 -30.793 1.00 49.69 269 GLN A CA 1
ATOM 2134 C C . GLN A 1 269 ? 8.211 30.179 -30.501 1.00 49.69 269 GLN A C 1
ATOM 2136 O O . GLN A 1 269 ? 7.981 31.371 -30.695 1.00 49.69 269 GLN A O 1
ATOM 2141 N N . LYS A 1 270 ? 9.433 29.784 -30.134 1.00 47.94 270 LYS A N 1
ATOM 2142 C CA . LYS A 1 270 ? 10.606 30.663 -30.283 1.00 47.94 270 LYS A CA 1
ATOM 2143 C C . LYS A 1 270 ? 11.722 29.922 -31.003 1.00 47.94 270 LYS A C 1
ATOM 2145 O O . LYS A 1 270 ? 12.679 29.461 -30.387 1.00 47.94 270 LYS A O 1
ATOM 2150 N N . THR A 1 271 ? 11.621 29.849 -32.330 1.00 47.97 271 THR A N 1
ATOM 2151 C CA . THR A 1 271 ? 12.795 29.673 -33.190 1.00 47.97 271 THR A CA 1
ATOM 2152 C C . THR A 1 271 ? 13.766 30.811 -32.885 1.00 47.97 271 THR A C 1
ATOM 2154 O O . THR A 1 271 ? 13.635 31.916 -33.411 1.00 47.97 271 THR A O 1
ATOM 2157 N N . LYS A 1 272 ? 14.736 30.561 -31.998 1.00 51.66 272 LYS A N 1
ATOM 2158 C CA . LYS A 1 272 ? 15.952 31.372 -31.949 1.00 51.66 272 LYS A CA 1
ATOM 2159 C C . LYS A 1 272 ? 16.531 31.357 -33.367 1.00 51.66 272 LYS A C 1
ATOM 2161 O O . LYS A 1 272 ? 16.619 30.272 -33.949 1.00 51.66 272 LYS A O 1
ATOM 2166 N N . PRO A 1 273 ? 16.894 32.512 -33.947 1.00 49.94 273 PRO A N 1
ATOM 2167 C CA . PRO A 1 273 ? 17.574 32.518 -35.229 1.00 49.94 273 PRO A CA 1
ATOM 2168 C C . PRO A 1 273 ? 18.798 31.613 -35.110 1.00 49.94 273 PRO A C 1
ATOM 2170 O O . PRO A 1 273 ? 19.585 31.735 -34.171 1.00 49.94 273 PRO A O 1
ATOM 2173 N N . SER A 1 274 ? 18.880 30.653 -36.029 1.00 49.00 274 SER A N 1
ATOM 2174 C CA . SER A 1 274 ? 19.982 29.709 -36.156 1.00 49.00 274 SER A CA 1
ATOM 2175 C C . SER A 1 274 ? 21.313 30.429 -35.934 1.00 49.00 274 SER A C 1
ATOM 2177 O O . SER A 1 274 ? 21.627 31.390 -36.636 1.00 49.00 274 SER A O 1
ATOM 2179 N N . PHE A 1 275 ? 22.097 29.956 -34.964 1.00 55.31 275 PHE A N 1
ATOM 2180 C CA . PHE A 1 275 ? 23.465 30.413 -34.704 1.00 55.31 275 PHE A CA 1
ATOM 2181 C C . PHE A 1 275 ? 24.311 30.433 -35.997 1.00 55.31 275 PHE A C 1
ATOM 2183 O O . PHE A 1 275 ? 25.117 31.338 -36.212 1.00 55.31 275 PHE A O 1
ATOM 2190 N N . TRP A 1 276 ? 24.024 29.521 -36.934 1.00 50.69 276 TRP A N 1
ATOM 2191 C CA . TRP A 1 276 ? 24.659 29.457 -38.252 1.00 50.69 276 TRP A CA 1
ATOM 2192 C C . TRP A 1 276 ? 24.294 30.615 -39.194 1.00 50.69 276 TRP A C 1
ATOM 2194 O O . TRP A 1 276 ? 25.097 30.971 -40.056 1.00 50.69 276 TRP A O 1
ATOM 2204 N N . ASN A 1 277 ? 23.134 31.258 -39.020 1.00 52.81 277 ASN A N 1
ATOM 2205 C CA . ASN A 1 277 ? 22.756 32.435 -39.812 1.00 52.81 277 ASN A CA 1
ATOM 2206 C C . ASN A 1 277 ? 23.493 33.712 -39.372 1.00 52.81 277 ASN A C 1
ATOM 2208 O O . ASN A 1 277 ? 23.632 34.626 -40.184 1.00 52.81 277 ASN A O 1
ATOM 2212 N N . ASN A 1 278 ? 24.020 33.769 -38.142 1.00 50.03 278 ASN A N 1
ATOM 2213 C CA . ASN A 1 278 ? 24.864 34.884 -37.695 1.00 50.03 278 ASN A CA 1
ATOM 2214 C C . ASN A 1 278 ? 26.336 34.717 -38.104 1.00 50.03 278 ASN A C 1
ATOM 2216 O O . ASN A 1 278 ? 26.992 35.713 -38.390 1.00 50.03 278 ASN A O 1
ATOM 2220 N N . LEU A 1 279 ? 26.840 33.485 -38.244 1.00 45.06 279 LEU A N 1
ATOM 2221 C CA . LEU A 1 279 ? 28.214 33.253 -38.715 1.00 45.06 279 LEU A CA 1
ATOM 2222 C C . LEU A 1 279 ? 28.423 33.640 -40.190 1.00 45.06 279 LEU A C 1
ATOM 2224 O O . LEU A 1 279 ? 29.485 34.143 -40.546 1.00 45.06 279 LEU A O 1
ATOM 2228 N N . LYS A 1 280 ? 27.401 33.515 -41.049 1.00 50.31 280 LYS A N 1
ATOM 2229 C CA . LYS A 1 280 ? 27.497 33.925 -42.467 1.00 50.31 280 LYS A CA 1
ATOM 2230 C C . LYS A 1 280 ? 27.553 35.443 -42.693 1.00 50.31 280 LYS A C 1
ATOM 2232 O O . LYS A 1 280 ? 27.855 35.861 -43.806 1.00 50.31 280 LYS A O 1
ATOM 2237 N N . LYS A 1 281 ? 27.269 36.263 -41.675 1.00 53.41 281 LYS A N 1
ATOM 2238 C CA . LYS A 1 281 ? 27.382 37.731 -41.756 1.00 53.41 281 LYS A CA 1
ATOM 2239 C C . LYS A 1 281 ? 28.754 38.268 -41.341 1.00 53.41 281 LYS A C 1
ATOM 2241 O O . LYS A 1 281 ? 29.023 39.430 -41.595 1.00 53.41 281 LYS A O 1
ATOM 2246 N N . ILE A 1 282 ? 29.599 37.442 -40.722 1.00 55.75 282 ILE A N 1
ATOM 2247 C CA . ILE A 1 282 ? 30.938 37.844 -40.257 1.00 55.75 282 ILE A CA 1
ATOM 2248 C C . ILE A 1 282 ? 32.012 37.542 -41.321 1.00 55.75 282 ILE A C 1
ATOM 2250 O O . ILE A 1 282 ? 33.084 38.131 -41.301 1.00 55.75 282 ILE A O 1
ATOM 2254 N N . PHE A 1 283 ? 31.710 36.669 -42.286 1.00 43.97 283 PHE A N 1
ATOM 2255 C CA . PHE A 1 283 ? 32.621 36.278 -43.370 1.00 43.97 283 PHE A CA 1
ATOM 2256 C C . PHE A 1 283 ? 32.223 36.850 -44.744 1.00 43.97 283 PHE A C 1
ATOM 2258 O O . PHE A 1 283 ? 32.409 36.192 -45.768 1.00 43.97 283 PHE A O 1
ATOM 2265 N N . LYS A 1 284 ? 31.655 38.058 -44.777 1.00 43.81 284 LYS A N 1
ATOM 2266 C CA . LYS A 1 284 ? 31.457 38.836 -46.006 1.00 43.81 284 LYS A CA 1
ATOM 2267 C C . LYS A 1 284 ? 32.053 40.222 -45.860 1.00 43.81 284 LYS A C 1
ATOM 2269 O O . LYS A 1 284 ? 31.871 40.799 -44.769 1.00 43.81 284 LYS A O 1
#

Sequence (284 aa):
MATELDKVKEYLYNENSLAFLVAYISLNDSGYNVPIPSSLDLNGIKQGWEQIISQSFNLACDPDFLEELCAIWFDAIKKQGGKVTEHFSSDMINILTNKPVLTTQASISRNQPPQPKKPITPINDGEGQYVQNHTVSSVISDDYRTVQAISNSSIIPKNELLKKIASALKSHNEFEFLLYYLSFVKHGGQPEIPLELNHSSIQSKWERIIHSLYNTSCPPLFYRRLTDLWLNLIHSTGPIISQEALFKILEKLQIQATQKSGAVKNSSQKTKPSFWNNLKKIFK

Radius of gyration: 28.45 Å; chains: 1; bounding box: 62×78×77 Å

Secondary structure (DSSP, 8-state):
---HHHHHHHHHHTT-HHHHHHHHHHHHHTT--------SSHHHHHHHHHHHHHHHH--PPPHHHHHHHHHHHHHHHHHHTS---TTHHHHHHHHHHS-------------------------------------------HHHHHHHHHHTS----HHHHHHHHHHHHHTT-HHHHHHHHHHHHHTT----------HHHHHHHHHHHHHHHH-----HHHHHHHHHHHHHHHHHH----SHHHHHHHHHHHHHHHHHHHHHHHHTTT-----HHHHHTTT--

Foldseek 3Di:
DDDLVNQLVVCQVVLPLLSNVLSQLVVVVVVDPQDAQLDLDLVSNLVRVQCSCCPVPVDHHDPVSSNVNSVLVNVLCVVLPVDDDPCNSVSSSCSSVPDDPPPPDPDDDDDDDDDDDDDDDDDDDDDDDDPPPPPPPPPDDPLNVLLVCVVPPDLDDLVVLVVQLLVCQVVLPLLSNLLSVLSNVVVVDPQDADQDLDLVSRLVNVQVRCCVVPVDGHDSVSSNVNSVLVNVLCVVQDHPPDNVSSVSSSSVSSVVVVVVVVVVVVVPPDPDPPPVVVVVVVVD